Protein AF-C6RJ79-F1 (afdb_monomer_lite)

pLDDT: mean 91.31, std 10.39, range [55.28, 98.75]

Sequence (247 aa):
MNITQTQISALYVGLFGRSSEGAGSKAWLGAANTQNLSVSTIANTMLDTVAAKEFFGDSVNENANFVEHIYANVFGKGGANLDKEGKAGWTKKLNDGEDRGKVAADMLKAACDPVHSNAADEATKNAHNLLINKIIASNVVADLIKDVPNGGDIKEQLKAFIQINKTITPHSNASDIKNAVLAGAKSLNLTVDEAKLDAALDANSKVKIISGVTGKTEDEISKELAPKPAPTPDPKPDPTPDPKPQP

Structure (mmCIF, N/CA/C/O backbone):
data_AF-C6RJ79-F1
#
_entry.id   AF-C6RJ79-F1
#
loop_
_atom_site.group_PDB
_atom_site.id
_atom_site.type_symbol
_atom_site.label_atom_id
_atom_site.label_alt_id
_atom_site.label_comp_id
_atom_site.label_asym_id
_atom_site.label_entity_id
_atom_site.label_seq_id
_atom_site.pdbx_PDB_ins_code
_atom_site.Cartn_x
_atom_site.Cartn_y
_atom_site.Cartn_z
_atom_site.occupancy
_atom_site.B_iso_or_equiv
_atom_site.auth_seq_id
_atom_site.auth_comp_id
_atom_site.auth_asym_id
_atom_site.auth_atom_id
_atom_site.pdbx_PDB_model_num
ATOM 1 N N . MET A 1 1 ? 11.646 -11.079 11.719 1.00 62.53 1 MET A N 1
ATOM 2 C CA . MET A 1 1 ? 11.147 -9.710 11.972 1.00 62.53 1 MET A CA 1
ATOM 3 C C . MET A 1 1 ? 9.637 -9.790 11.948 1.00 62.53 1 MET A C 1
ATOM 5 O O . MET A 1 1 ? 9.121 -10.434 11.044 1.00 62.53 1 MET A O 1
ATOM 9 N N . ASN A 1 2 ? 8.964 -9.192 12.926 1.00 84.69 2 ASN A N 1
ATOM 10 C CA . ASN A 1 2 ? 7.503 -9.152 12.950 1.00 84.69 2 ASN A CA 1
ATOM 11 C C . ASN A 1 2 ? 6.996 -8.195 11.869 1.00 84.69 2 ASN A C 1
ATOM 13 O O . ASN A 1 2 ? 7.660 -7.199 11.568 1.00 84.69 2 ASN A O 1
ATOM 17 N N . ILE A 1 3 ? 5.831 -8.493 11.300 1.00 91.94 3 ILE A N 1
ATOM 18 C CA . ILE A 1 3 ? 5.171 -7.587 10.360 1.00 91.94 3 ILE A CA 1
ATOM 19 C C . ILE A 1 3 ? 4.720 -6.334 11.112 1.00 91.94 3 ILE A C 1
ATOM 21 O O . ILE A 1 3 ? 4.347 -6.398 12.287 1.00 91.94 3 ILE A O 1
ATOM 25 N N . THR A 1 4 ? 4.763 -5.190 10.433 1.00 95.56 4 THR A N 1
ATOM 26 C CA . THR A 1 4 ? 4.353 -3.885 10.972 1.00 95.56 4 THR A CA 1
ATOM 27 C C . THR A 1 4 ? 3.021 -3.416 10.386 1.00 95.56 4 THR A C 1
ATOM 29 O O . THR A 1 4 ? 2.634 -3.820 9.288 1.00 95.56 4 THR A O 1
ATOM 32 N N . GLN A 1 5 ? 2.338 -2.495 11.079 1.00 97.56 5 GLN A N 1
ATOM 33 C CA . GLN A 1 5 ? 1.156 -1.808 10.538 1.00 97.56 5 GLN A CA 1
ATOM 34 C C . GLN A 1 5 ? 1.453 -1.148 9.186 1.00 97.56 5 GLN A C 1
ATOM 36 O O . GLN A 1 5 ? 0.657 -1.268 8.263 1.00 97.56 5 GLN A O 1
ATOM 41 N N . THR A 1 6 ? 2.624 -0.522 9.036 1.00 98.19 6 THR A N 1
ATOM 42 C CA . THR A 1 6 ? 3.051 0.115 7.783 1.00 98.19 6 THR A CA 1
ATOM 43 C C . THR A 1 6 ? 3.079 -0.865 6.609 1.00 98.19 6 THR A C 1
ATOM 45 O O . THR A 1 6 ? 2.653 -0.514 5.511 1.00 98.19 6 THR A O 1
ATOM 48 N N . GLN A 1 7 ? 3.528 -2.105 6.822 1.00 98.12 7 GLN A N 1
ATOM 49 C CA . GLN A 1 7 ? 3.519 -3.132 5.774 1.00 98.12 7 GLN A CA 1
ATOM 50 C C . GLN A 1 7 ? 2.095 -3.564 5.414 1.00 98.12 7 GLN A C 1
ATOM 52 O O . GLN A 1 7 ? 1.790 -3.713 4.234 1.00 98.12 7 GLN A O 1
ATOM 57 N N . ILE A 1 8 ? 1.202 -3.699 6.400 1.00 98.50 8 ILE A N 1
ATOM 58 C CA . ILE A 1 8 ? -0.219 -3.978 6.143 1.00 98.50 8 ILE A CA 1
ATOM 59 C C . ILE A 1 8 ? -0.863 -2.826 5.363 1.00 98.50 8 ILE A C 1
ATOM 61 O O . ILE A 1 8 ? -1.496 -3.059 4.338 1.00 98.50 8 ILE A O 1
ATOM 65 N N . SER A 1 9 ? -0.648 -1.580 5.778 1.00 98.69 9 SER A N 1
ATOM 66 C CA . SER A 1 9 ? -1.125 -0.391 5.066 1.00 98.69 9 SER A CA 1
ATOM 67 C C . SER A 1 9 ? -0.611 -0.320 3.629 1.00 98.69 9 SER A C 1
ATOM 69 O O . SER A 1 9 ? -1.380 -0.014 2.720 1.00 98.69 9 SER A O 1
ATOM 71 N N . ALA A 1 10 ? 0.657 -0.666 3.388 1.00 98.62 10 ALA A N 1
ATOM 72 C CA . ALA A 1 10 ? 1.206 -0.748 2.036 1.00 98.62 10 ALA A CA 1
ATOM 73 C C . ALA A 1 10 ? 0.480 -1.797 1.177 1.00 98.62 10 ALA A C 1
ATOM 75 O O . ALA A 1 10 ? 0.169 -1.515 0.020 1.00 98.62 10 ALA A O 1
ATOM 76 N N . LEU A 1 11 ? 0.140 -2.964 1.739 1.00 98.56 11 LEU A N 1
ATOM 77 C CA . LEU A 1 11 ? -0.667 -3.973 1.044 1.00 98.56 11 LEU A CA 1
ATOM 78 C C . LEU A 1 11 ? -2.088 -3.474 0.753 1.00 98.56 11 LEU A C 1
ATOM 80 O O . LEU A 1 11 ? -2.572 -3.665 -0.359 1.00 98.56 11 LEU A O 1
ATOM 84 N N . TYR A 1 12 ? -2.743 -2.791 1.695 1.00 98.38 12 TYR A N 1
ATOM 85 C CA . TYR A 1 12 ? -4.064 -2.190 1.462 1.00 98.38 12 TYR A CA 1
ATOM 86 C C . TYR A 1 12 ? -4.040 -1.161 0.328 1.00 98.38 12 TYR A C 1
ATOM 88 O O . TYR A 1 12 ? -4.880 -1.210 -0.578 1.00 98.38 12 TYR A O 1
ATOM 96 N N . VAL A 1 13 ? -3.037 -0.282 0.333 1.00 98.38 13 VAL A N 1
ATOM 97 C CA . VAL A 1 13 ? -2.840 0.717 -0.720 1.00 98.38 13 VAL A CA 1
ATOM 98 C C . VAL A 1 13 ? -2.561 0.040 -2.059 1.00 98.38 13 VAL A C 1
ATOM 100 O O . VAL A 1 13 ? -3.243 0.352 -3.030 1.00 98.38 13 VAL A O 1
ATOM 103 N N . GLY A 1 14 ? -1.602 -0.887 -2.126 1.00 97.12 14 GLY A N 1
ATOM 104 C CA . GLY A 1 14 ? -1.165 -1.517 -3.375 1.00 97.12 14 GLY A CA 1
ATOM 105 C C . GLY A 1 14 ? -2.181 -2.485 -3.979 1.00 97.12 14 GLY A C 1
ATOM 106 O O . GLY A 1 14 ? -2.465 -2.411 -5.173 1.00 97.12 14 GLY A O 1
ATOM 107 N N . LEU A 1 15 ? -2.755 -3.375 -3.166 1.00 97.31 15 LEU A N 1
ATOM 108 C CA . LEU A 1 15 ? -3.684 -4.406 -3.634 1.00 97.31 15 LEU A CA 1
ATOM 109 C C . LEU A 1 15 ? -5.099 -3.859 -3.816 1.00 97.31 15 LEU A C 1
ATOM 111 O O . LEU A 1 15 ? -5.747 -4.159 -4.812 1.00 97.31 15 LEU A O 1
ATOM 115 N N . PHE A 1 16 ? -5.594 -3.052 -2.878 1.00 96.44 16 PHE A N 1
ATOM 116 C CA . PHE A 1 16 ? -7.012 -2.674 -2.834 1.00 96.44 16 PHE A CA 1
ATOM 117 C C . PHE A 1 16 ? -7.265 -1.201 -3.163 1.00 96.44 16 PHE A C 1
ATOM 119 O O . PHE A 1 16 ? -8.421 -0.783 -3.230 1.00 96.44 16 PHE A O 1
ATOM 126 N N . GLY A 1 17 ? -6.216 -0.399 -3.369 1.00 95.81 17 GLY A N 1
ATOM 127 C CA . GLY A 1 17 ? -6.361 1.007 -3.745 1.00 95.81 17 GLY A CA 1
ATOM 128 C C . GLY A 1 17 ? -7.067 1.848 -2.680 1.00 95.81 17 GLY A C 1
ATOM 129 O O . GLY A 1 17 ? -7.692 2.860 -3.016 1.00 95.81 17 GLY A O 1
ATOM 130 N N . ARG A 1 18 ? -6.985 1.451 -1.406 1.00 96.56 18 ARG A N 1
ATOM 131 C CA . ARG A 1 18 ? -7.684 2.096 -0.286 1.00 96.56 18 ARG A CA 1
ATOM 132 C C . ARG A 1 18 ? -6.833 2.122 0.975 1.00 96.56 18 ARG A C 1
ATOM 134 O O . ARG A 1 18 ? -5.937 1.302 1.136 1.00 96.56 18 ARG A O 1
ATOM 141 N N . SER A 1 19 ? -7.167 3.028 1.886 1.00 97.94 19 SER A N 1
ATOM 142 C CA . SER A 1 19 ? -6.626 3.008 3.246 1.00 97.94 19 SER A CA 1
ATOM 143 C C . SER A 1 19 ? -7.153 1.806 4.045 1.00 97.94 19 SER A C 1
ATOM 145 O O . SER A 1 19 ? -8.290 1.365 3.839 1.00 97.94 19 SER A O 1
ATOM 147 N N . SER A 1 20 ? -6.334 1.288 4.958 1.00 97.19 20 SER A N 1
ATOM 148 C CA . SER A 1 20 ? -6.712 0.272 5.942 1.00 97.19 20 SER A CA 1
ATOM 149 C C . SER A 1 20 ? -7.484 0.894 7.104 1.00 97.19 20 SER A C 1
ATOM 151 O O . SER A 1 20 ? -7.026 1.836 7.740 1.00 97.19 20 SER A O 1
ATOM 153 N N . GLU A 1 21 ? -8.658 0.353 7.405 1.00 96.38 21 GLU A N 1
ATOM 154 C CA . GLU A 1 21 ? -9.356 0.603 8.664 1.00 96.38 21 GLU A CA 1
ATOM 155 C C . GLU A 1 21 ? -8.655 -0.102 9.837 1.00 96.38 21 GLU A C 1
ATOM 157 O O . GLU A 1 21 ? -7.976 -1.121 9.666 1.00 96.38 21 GLU A O 1
ATOM 162 N N . GLY A 1 22 ? -8.842 0.415 11.050 1.00 97.62 22 GLY A N 1
ATOM 163 C CA . GLY A 1 22 ? -8.123 -0.042 12.237 1.00 97.62 22 GLY A CA 1
ATOM 164 C C . GLY A 1 22 ? -8.391 -1.497 12.618 1.00 97.62 22 GLY A C 1
ATOM 165 O O . GLY A 1 22 ? -7.464 -2.210 13.004 1.00 97.62 22 GLY A O 1
ATOM 166 N N . ALA A 1 23 ? -9.632 -1.969 12.499 1.00 96.62 23 ALA A N 1
ATOM 167 C CA . ALA A 1 23 ? -10.002 -3.347 12.809 1.00 96.62 23 ALA A CA 1
ATOM 168 C C . ALA A 1 23 ? -9.357 -4.338 11.832 1.00 96.62 23 ALA A C 1
ATOM 170 O O . ALA A 1 23 ? -8.728 -5.301 12.273 1.00 96.62 23 ALA A O 1
ATOM 171 N N . GLY A 1 24 ? -9.440 -4.068 10.526 1.00 96.44 24 GLY A N 1
ATOM 172 C CA . GLY A 1 24 ? -8.789 -4.881 9.500 1.00 96.44 24 GLY A CA 1
ATOM 173 C C . GLY A 1 24 ? -7.271 -4.883 9.652 1.00 96.44 24 GLY A C 1
ATOM 174 O O . GLY A 1 24 ? -6.662 -5.951 9.700 1.00 96.44 24 GLY A O 1
ATOM 175 N N . SER A 1 25 ? -6.661 -3.706 9.836 1.00 97.94 25 SER A N 1
ATOM 176 C CA . SER A 1 25 ? -5.220 -3.572 10.089 1.00 97.94 25 SER A CA 1
ATOM 177 C C . SER A 1 25 ? -4.761 -4.446 11.264 1.00 97.94 25 SER A C 1
ATOM 179 O O . SER A 1 25 ? -3.842 -5.258 11.125 1.00 97.94 25 SER A O 1
ATOM 181 N N . LYS A 1 26 ? -5.458 -4.363 12.407 1.00 98.00 26 LYS A N 1
ATOM 182 C CA . LYS A 1 26 ? -5.156 -5.164 13.605 1.00 98.00 26 LYS A CA 1
ATOM 183 C C . LYS A 1 26 ? -5.369 -6.658 13.390 1.00 98.00 26 LYS A C 1
ATOM 185 O O . LYS A 1 26 ? -4.569 -7.446 13.889 1.00 98.00 26 LYS A O 1
ATOM 190 N N . ALA A 1 27 ? -6.409 -7.055 12.659 1.00 97.38 27 ALA A N 1
ATOM 191 C CA . ALA A 1 27 ? -6.677 -8.459 12.363 1.00 97.38 27 ALA A CA 1
ATOM 192 C C . ALA A 1 27 ? -5.544 -9.081 11.534 1.00 97.38 27 ALA A C 1
ATOM 194 O O . ALA A 1 27 ? -5.010 -10.125 11.914 1.00 97.38 27 ALA A O 1
ATOM 195 N N . TRP A 1 28 ? -5.113 -8.414 10.460 1.00 97.69 28 TRP A N 1
ATOM 196 C CA . TRP A 1 28 ? -4.003 -8.889 9.628 1.00 97.69 28 TRP A CA 1
ATOM 197 C C . TRP A 1 28 ? -2.669 -8.878 10.369 1.00 97.69 28 TRP A C 1
ATOM 199 O O . TRP A 1 28 ? -1.909 -9.839 10.268 1.00 97.69 28 TRP A O 1
ATOM 209 N N . LEU A 1 29 ? -2.405 -7.835 11.160 1.00 96.75 29 LEU A N 1
ATOM 210 C CA . LEU A 1 29 ? -1.207 -7.748 11.994 1.00 96.75 29 LEU A CA 1
ATOM 211 C C . LEU A 1 29 ? -1.161 -8.864 13.049 1.00 96.75 29 LEU A C 1
ATOM 213 O O . LEU A 1 29 ? -0.111 -9.468 13.270 1.00 96.75 29 LEU A O 1
ATOM 217 N N . GLY A 1 30 ? -2.296 -9.159 13.687 1.00 96.38 30 GLY A N 1
ATOM 218 C CA . GLY A 1 30 ? -2.429 -10.256 14.642 1.00 96.38 30 GLY A CA 1
ATOM 219 C C . GLY A 1 30 ? -2.203 -11.612 13.978 1.00 96.38 30 GLY A C 1
ATOM 220 O O . GLY A 1 30 ? -1.355 -12.379 14.429 1.00 96.38 30 GLY A O 1
ATOM 221 N N . ALA A 1 31 ? -2.886 -11.874 12.859 1.00 94.94 31 ALA A N 1
ATOM 222 C CA . ALA A 1 31 ? -2.720 -13.107 12.093 1.00 94.94 31 ALA A CA 1
ATOM 223 C C . ALA A 1 31 ? -1.259 -13.323 11.669 1.00 94.94 31 ALA A C 1
ATOM 225 O O . ALA A 1 31 ? -0.721 -14.413 11.860 1.00 94.94 31 ALA A O 1
ATOM 226 N N . ALA A 1 32 ? -0.611 -12.270 11.166 1.00 95.12 32 ALA A N 1
ATOM 227 C CA . ALA A 1 32 ? 0.792 -12.275 10.784 1.00 95.12 32 ALA A CA 1
ATOM 228 C C . ALA A 1 32 ? 1.721 -12.641 11.937 1.00 95.12 32 ALA A C 1
ATOM 230 O O . ALA A 1 32 ? 2.524 -13.564 11.819 1.00 95.12 32 ALA A O 1
ATOM 231 N N . ASN A 1 33 ? 1.618 -11.917 13.050 1.00 94.19 33 ASN A N 1
ATOM 232 C CA . ASN A 1 33 ? 2.590 -12.015 14.132 1.00 94.19 33 ASN A CA 1
ATOM 233 C C . ASN A 1 33 ? 2.388 -13.270 14.985 1.00 94.19 33 ASN A C 1
ATOM 235 O O . ASN A 1 33 ? 3.369 -13.846 15.447 1.00 94.19 33 ASN A O 1
ATOM 239 N N . THR A 1 34 ? 1.152 -13.750 15.143 1.00 94.00 34 THR A N 1
ATOM 240 C CA . THR A 1 34 ? 0.882 -15.021 15.834 1.00 94.00 34 THR A CA 1
ATOM 241 C C . THR A 1 34 ? 1.418 -16.221 15.055 1.00 94.00 34 THR A C 1
ATOM 243 O O . THR A 1 34 ? 1.897 -17.175 15.661 1.00 94.00 34 THR A O 1
ATOM 246 N N . GLN A 1 35 ? 1.363 -16.178 13.723 1.00 92.00 35 GLN A N 1
ATOM 247 C CA . GLN A 1 35 ? 1.803 -17.277 12.857 1.00 92.00 35 GLN A CA 1
ATOM 248 C C . GLN A 1 35 ? 3.207 -17.058 12.264 1.00 92.00 35 GLN A C 1
ATOM 250 O O . GLN A 1 35 ? 3.665 -17.872 11.466 1.00 92.00 35 GLN A O 1
ATOM 255 N N . ASN A 1 36 ? 3.892 -15.972 12.646 1.00 93.31 36 ASN A N 1
ATOM 256 C CA . ASN A 1 36 ? 5.196 -15.562 12.112 1.00 93.31 36 ASN A CA 1
ATOM 257 C C . ASN A 1 36 ? 5.237 -15.550 10.566 1.00 93.31 36 ASN A C 1
ATOM 259 O O . ASN A 1 36 ? 6.184 -16.035 9.942 1.00 93.31 36 ASN A O 1
ATOM 263 N N . LEU A 1 37 ? 4.172 -15.034 9.946 1.00 94.56 37 LEU A N 1
ATOM 264 C CA . LEU A 1 37 ? 4.023 -14.990 8.492 1.00 94.56 37 LEU A CA 1
ATOM 265 C C . LEU A 1 37 ? 4.874 -13.878 7.880 1.00 94.56 37 LEU A C 1
ATOM 267 O O . LEU A 1 37 ? 5.155 -12.856 8.503 1.00 94.56 37 LEU A O 1
ATOM 271 N N . SER A 1 38 ? 5.245 -14.073 6.616 1.00 95.69 38 SER A N 1
ATOM 272 C CA . SER A 1 38 ? 5.906 -13.049 5.808 1.00 95.69 38 SER A CA 1
ATOM 273 C C . SER A 1 38 ? 4.892 -12.098 5.159 1.00 95.69 38 SER A C 1
ATOM 275 O O . SER A 1 38 ? 3.706 -12.420 5.040 1.00 95.69 38 SER A O 1
ATOM 277 N N . VAL A 1 39 ? 5.351 -10.922 4.712 1.00 96.62 39 VAL A N 1
ATOM 278 C CA . VAL A 1 39 ? 4.491 -9.937 4.026 1.00 96.62 39 VAL A CA 1
ATOM 279 C C . VAL A 1 39 ? 3.882 -10.534 2.755 1.00 96.62 39 VAL A C 1
ATOM 281 O O . VAL A 1 39 ? 2.704 -10.314 2.489 1.00 96.62 39 VAL A O 1
ATOM 284 N N . SER A 1 40 ? 4.642 -11.341 2.006 1.00 97.25 40 SER A N 1
ATOM 285 C CA . SER A 1 40 ? 4.138 -12.015 0.804 1.00 97.25 40 SER A CA 1
ATOM 286 C C . SER A 1 40 ? 3.075 -13.062 1.132 1.00 97.25 40 SER A C 1
ATOM 288 O O . SER A 1 40 ? 2.070 -13.150 0.430 1.00 97.25 40 SER A O 1
ATOM 290 N N . THR A 1 41 ? 3.252 -13.814 2.224 1.00 97.44 41 THR A N 1
ATOM 291 C CA . THR A 1 41 ? 2.247 -14.777 2.689 1.00 97.44 41 THR A CA 1
ATOM 292 C C . THR A 1 41 ? 0.957 -14.069 3.086 1.00 97.44 41 THR A C 1
ATOM 294 O O . THR A 1 41 ? -0.110 -14.489 2.655 1.00 97.44 41 THR A O 1
ATOM 297 N N . ILE A 1 42 ? 1.035 -12.965 3.834 1.00 97.69 42 ILE A N 1
ATOM 298 C CA . ILE A 1 42 ? -0.153 -12.169 4.173 1.00 97.69 42 ILE A CA 1
ATOM 299 C C . ILE A 1 42 ? -0.818 -11.603 2.923 1.00 97.69 42 ILE A C 1
ATOM 301 O O . ILE A 1 42 ? -2.035 -11.682 2.812 1.00 97.69 42 ILE A O 1
ATOM 305 N N . ALA A 1 43 ? -0.046 -11.087 1.967 1.00 98.19 43 ALA A N 1
ATOM 306 C CA . ALA A 1 43 ? -0.589 -10.588 0.711 1.00 98.19 43 ALA A CA 1
ATOM 307 C C . ALA A 1 43 ? -1.372 -11.675 -0.048 1.00 98.19 43 ALA A C 1
ATOM 309 O O . ALA A 1 43 ? -2.490 -11.413 -0.487 1.00 98.19 43 ALA A O 1
ATOM 310 N N . ASN A 1 44 ? -0.842 -12.902 -0.136 1.00 98.06 44 ASN A N 1
ATOM 311 C CA . ASN A 1 44 ? -1.573 -14.043 -0.698 1.00 98.06 44 ASN A CA 1
ATOM 312 C C . ASN A 1 44 ? -2.856 -14.336 0.095 1.00 98.06 44 ASN A C 1
ATOM 314 O O . ASN A 1 44 ? -3.931 -14.403 -0.493 1.00 98.06 44 ASN A O 1
ATOM 318 N N . THR A 1 45 ? -2.778 -14.408 1.427 1.00 97.38 45 THR A N 1
ATOM 319 C CA . THR A 1 45 ? -3.956 -14.654 2.273 1.00 97.38 45 THR A CA 1
ATOM 320 C C . THR A 1 45 ? -5.034 -13.583 2.093 1.00 97.38 45 THR A C 1
ATOM 322 O O . THR A 1 45 ? -6.218 -13.909 2.049 1.00 97.38 45 THR A O 1
ATOM 325 N N . MET A 1 46 ? -4.654 -12.308 1.959 1.00 97.44 46 MET A N 1
ATOM 326 C CA . MET A 1 46 ? -5.591 -11.214 1.689 1.00 97.44 46 MET A CA 1
ATOM 327 C C . MET A 1 46 ? -6.288 -11.397 0.336 1.00 97.44 46 MET A C 1
ATOM 329 O O . MET A 1 46 ? -7.511 -11.260 0.266 1.00 97.44 46 MET A O 1
ATOM 333 N N . LEU A 1 47 ? -5.530 -11.732 -0.714 1.00 96.81 47 LEU A N 1
ATOM 334 C CA . LEU A 1 47 ? -6.048 -11.989 -2.065 1.00 96.81 47 LEU A CA 1
ATOM 335 C C . LEU A 1 47 ? -6.981 -13.208 -2.117 1.00 96.81 47 LEU A C 1
ATOM 337 O O . LEU A 1 47 ? -7.924 -13.223 -2.906 1.00 96.81 47 LEU A O 1
ATOM 341 N N . ASP A 1 48 ? -6.754 -14.200 -1.258 1.00 96.19 48 ASP A N 1
ATOM 342 C CA . ASP A 1 48 ? -7.548 -15.427 -1.213 1.00 96.19 48 ASP A CA 1
ATOM 343 C C . ASP A 1 48 ? -8.882 -15.304 -0.474 1.00 96.19 48 ASP A C 1
ATOM 345 O O . ASP A 1 48 ? -9.728 -16.203 -0.590 1.00 96.19 48 ASP A O 1
ATOM 349 N N . THR A 1 49 ? -9.108 -14.202 0.246 1.00 95.06 49 THR A N 1
ATOM 350 C CA . THR A 1 49 ? -10.382 -13.965 0.932 1.00 95.06 49 THR A CA 1
ATOM 351 C C . THR A 1 49 ? -11.552 -13.890 -0.050 1.00 95.06 49 THR A C 1
ATOM 353 O O . THR A 1 49 ? -11.421 -13.414 -1.179 1.00 95.06 49 THR A O 1
ATOM 356 N N . VAL A 1 50 ? -12.735 -14.318 0.403 1.00 92.19 50 VAL A N 1
ATOM 357 C CA . VAL A 1 50 ? -13.980 -14.188 -0.376 1.00 92.19 50 VAL A CA 1
ATOM 358 C C . VAL A 1 50 ? -14.223 -12.725 -0.754 1.00 92.19 50 VAL A C 1
ATOM 360 O O . VAL A 1 50 ? -14.460 -12.426 -1.919 1.00 92.19 50 VAL A O 1
ATOM 363 N N . ALA A 1 51 ? -14.042 -11.807 0.199 1.00 88.75 51 ALA A N 1
ATOM 364 C CA . ALA A 1 51 ? -14.204 -10.375 -0.033 1.00 88.75 51 ALA A CA 1
ATOM 365 C C . ALA A 1 51 ? -13.240 -9.825 -1.099 1.00 88.75 51 ALA A C 1
ATOM 367 O O . ALA A 1 51 ? -13.638 -8.986 -1.902 1.00 88.75 51 ALA A O 1
ATOM 368 N N . ALA A 1 52 ? -11.984 -10.289 -1.145 1.00 92.31 52 ALA A N 1
ATOM 369 C CA . ALA A 1 52 ? -11.050 -9.890 -2.196 1.00 92.31 52 ALA A CA 1
ATOM 370 C C . ALA A 1 52 ? -11.485 -10.420 -3.567 1.00 92.31 52 ALA A C 1
ATOM 372 O O . ALA A 1 52 ? -11.513 -9.659 -4.532 1.00 92.31 52 ALA A O 1
ATOM 373 N N . LYS A 1 53 ? -11.887 -11.690 -3.649 1.00 91.62 53 LYS A N 1
ATOM 374 C CA . LYS A 1 53 ? -12.399 -12.297 -4.888 1.00 91.62 53 LYS A CA 1
ATOM 375 C C . LYS A 1 53 ? -13.635 -11.560 -5.414 1.00 91.62 53 LYS A C 1
ATOM 377 O O . LYS A 1 53 ? -13.714 -11.288 -6.606 1.00 91.62 53 LYS A O 1
ATOM 382 N N . GLU A 1 54 ? -14.549 -11.149 -4.538 1.00 89.25 54 GLU A N 1
ATOM 383 C CA . GLU A 1 54 ? -15.706 -10.312 -4.894 1.00 89.25 54 GLU A CA 1
ATOM 384 C C . GLU A 1 54 ? -15.313 -8.882 -5.293 1.00 89.25 54 GLU A C 1
ATOM 386 O O . GLU A 1 54 ? -15.896 -8.306 -6.215 1.00 89.25 54 GLU A O 1
ATOM 391 N N . PHE A 1 55 ? -14.325 -8.298 -4.609 1.00 87.38 55 PHE A N 1
ATOM 392 C CA . PHE A 1 55 ? -13.827 -6.954 -4.896 1.00 87.38 55 PHE A CA 1
ATOM 393 C C . PHE A 1 55 ? -13.190 -6.872 -6.285 1.00 87.38 55 PHE A C 1
ATOM 395 O O . PHE A 1 55 ? -13.476 -5.935 -7.033 1.00 87.38 55 PHE A O 1
ATOM 402 N N . PHE A 1 56 ? -12.347 -7.845 -6.636 1.00 90.19 56 PHE A N 1
ATOM 403 C CA . PHE A 1 56 ? -11.680 -7.875 -7.933 1.00 90.19 56 PHE A CA 1
ATOM 404 C C . PHE A 1 56 ? -12.564 -8.443 -9.046 1.00 90.19 56 PHE A C 1
ATOM 406 O O . PHE A 1 56 ? -12.445 -8.001 -10.193 1.00 90.19 56 PHE A O 1
ATOM 413 N N . GLY A 1 57 ? -13.433 -9.412 -8.748 1.00 88.88 57 GLY A N 1
ATOM 414 C CA . GLY A 1 57 ? -14.068 -10.233 -9.779 1.00 88.88 57 GLY A CA 1
ATOM 415 C C . GLY A 1 57 ? -13.018 -10.771 -10.756 1.00 88.88 57 GLY A C 1
ATOM 416 O O . GLY A 1 57 ? -11.904 -11.107 -10.358 1.00 88.88 57 GLY A O 1
ATOM 417 N N . ASP A 1 58 ? -13.326 -10.736 -12.052 1.00 91.88 58 ASP A N 1
ATOM 418 C CA . ASP A 1 58 ? -12.395 -11.200 -13.088 1.00 91.88 58 ASP A CA 1
ATOM 419 C C . ASP A 1 58 ? -11.338 -10.161 -13.503 1.00 91.88 58 ASP A C 1
ATOM 421 O O . ASP A 1 58 ? -10.465 -10.451 -14.326 1.00 91.88 58 ASP A O 1
ATOM 425 N N . SER A 1 59 ? -11.384 -8.941 -12.946 1.00 91.75 59 SER A N 1
ATOM 426 C CA . SER A 1 59 ? -10.572 -7.809 -13.427 1.00 91.75 59 SER A CA 1
ATOM 427 C C . SER A 1 59 ? -9.064 -8.026 -13.296 1.00 91.75 59 SER A C 1
ATOM 429 O O . SER A 1 59 ? -8.303 -7.439 -14.060 1.00 91.75 59 SER A O 1
ATOM 431 N N . VAL A 1 60 ? -8.631 -8.895 -12.380 1.00 92.88 60 VAL A N 1
ATOM 432 C CA . VAL A 1 60 ? -7.216 -9.205 -12.129 1.00 92.88 60 VAL A CA 1
ATOM 433 C C . VAL A 1 60 ? -6.878 -10.676 -12.382 1.00 92.88 60 VAL A C 1
ATOM 435 O O . VAL A 1 60 ? -5.835 -11.141 -11.928 1.00 92.88 60 VAL A O 1
ATOM 438 N N . ASN A 1 61 ? -7.730 -11.442 -13.074 1.00 93.44 61 ASN A N 1
ATOM 439 C CA . ASN A 1 61 ? -7.470 -12.869 -13.320 1.00 93.44 61 ASN A CA 1
ATOM 440 C C . ASN A 1 61 ? -6.195 -13.086 -14.142 1.00 93.44 61 ASN A C 1
ATOM 442 O O . ASN A 1 61 ? -5.410 -13.972 -13.822 1.00 93.44 61 ASN A O 1
ATOM 446 N N . GLU A 1 62 ? -5.923 -12.215 -15.110 1.00 96.69 62 GLU A N 1
ATOM 447 C CA . GLU A 1 62 ? -4.685 -12.248 -15.888 1.00 96.69 62 GLU A CA 1
ATOM 448 C C . GLU A 1 62 ? -3.519 -11.599 -15.136 1.00 96.69 62 GLU A C 1
ATOM 450 O O . GLU A 1 62 ? -3.665 -10.536 -14.529 1.00 96.69 62 GLU A O 1
ATOM 455 N N . ASN A 1 63 ? -2.325 -12.191 -15.235 1.00 97.56 63 ASN A N 1
ATOM 456 C CA . ASN A 1 63 ? -1.121 -11.678 -14.570 1.00 97.56 63 ASN A CA 1
ATOM 457 C C . ASN A 1 63 ? -0.786 -10.237 -14.978 1.00 97.56 63 ASN A C 1
ATOM 459 O O . ASN A 1 63 ? -0.446 -9.420 -14.125 1.00 97.56 63 ASN A O 1
ATOM 463 N N . ALA A 1 64 ? -0.941 -9.905 -16.263 1.00 95.00 64 ALA A N 1
ATOM 464 C CA . ALA A 1 64 ? -0.737 -8.544 -16.754 1.00 95.00 64 ALA A CA 1
ATOM 465 C C . ALA A 1 64 ? -1.738 -7.555 -16.131 1.00 95.00 64 ALA A C 1
ATOM 467 O O . ALA A 1 64 ? -1.351 -6.461 -15.728 1.00 95.00 64 ALA A O 1
ATOM 468 N N . ASN A 1 65 ? -3.005 -7.958 -15.982 1.00 95.38 65 ASN A N 1
ATOM 469 C CA . ASN A 1 65 ? -4.034 -7.116 -15.371 1.00 95.38 65 ASN A CA 1
ATOM 470 C C . ASN A 1 65 ? -3.797 -6.932 -13.868 1.00 95.38 65 ASN A C 1
ATOM 472 O O . ASN A 1 65 ? -4.000 -5.841 -13.343 1.00 95.38 65 ASN A O 1
ATOM 476 N N . PHE A 1 66 ? -3.326 -7.971 -13.172 1.00 96.75 66 PHE A N 1
ATOM 477 C CA . PHE A 1 66 ? -2.935 -7.862 -11.767 1.00 96.75 66 PHE A CA 1
ATOM 478 C C . PHE A 1 66 ? -1.781 -6.865 -11.570 1.00 96.75 66 PHE A C 1
ATOM 480 O O . PHE A 1 66 ? -1.850 -6.008 -10.688 1.00 96.75 66 PHE A O 1
ATOM 487 N N . VAL A 1 67 ? -0.750 -6.917 -12.422 1.00 95.56 67 VAL A N 1
ATOM 488 C CA . VAL A 1 67 ? 0.357 -5.945 -12.393 1.00 95.56 67 VAL A CA 1
ATOM 489 C C . VAL A 1 67 ? -0.142 -4.536 -12.716 1.00 95.56 67 VAL A C 1
ATOM 491 O O . VAL A 1 67 ? 0.188 -3.601 -11.987 1.00 95.56 67 VAL A O 1
ATOM 494 N N . GLU A 1 68 ? -0.971 -4.376 -13.752 1.00 93.25 68 GLU A N 1
ATOM 495 C CA . GLU A 1 68 ? -1.587 -3.089 -14.112 1.00 93.25 68 GLU A CA 1
ATOM 496 C C . GLU A 1 68 ? -2.352 -2.482 -12.935 1.00 93.25 68 GLU A C 1
ATOM 498 O O . GLU A 1 68 ? -2.214 -1.295 -12.635 1.00 93.25 68 GLU A O 1
ATOM 503 N N . HIS A 1 69 ? -3.127 -3.310 -12.236 1.00 94.12 69 HIS A N 1
ATOM 504 C CA . HIS A 1 69 ? -3.919 -2.900 -11.086 1.00 94.12 69 HIS A CA 1
ATOM 505 C C . HIS A 1 69 ? -3.043 -2.364 -9.947 1.00 94.12 69 HIS A C 1
ATOM 507 O O . HIS A 1 69 ? -3.323 -1.292 -9.403 1.00 94.12 69 HIS A O 1
ATOM 513 N N . ILE A 1 70 ? -1.940 -3.048 -9.624 1.00 94.69 70 ILE A N 1
ATOM 514 C CA . ILE A 1 70 ? -0.990 -2.555 -8.615 1.00 94.69 70 ILE A CA 1
ATOM 515 C C . ILE A 1 70 ? -0.340 -1.249 -9.089 1.00 94.69 70 ILE A C 1
ATOM 517 O O . ILE A 1 70 ? -0.285 -0.294 -8.317 1.00 94.69 70 ILE A O 1
ATOM 521 N N . TYR A 1 71 ? 0.089 -1.148 -10.352 1.00 93.06 71 TYR A N 1
ATOM 522 C CA . TYR A 1 71 ? 0.651 0.096 -10.904 1.00 93.06 71 TYR A CA 1
ATOM 523 C C . TYR A 1 71 ? -0.331 1.269 -10.781 1.00 93.06 71 TYR A C 1
ATOM 525 O O . TYR A 1 71 ? 0.056 2.357 -10.348 1.00 93.06 71 TYR A O 1
ATOM 533 N N . ALA A 1 72 ? -1.607 1.057 -11.106 1.00 91.25 72 ALA A N 1
ATOM 534 C CA . ALA A 1 72 ? -2.639 2.082 -10.988 1.00 91.25 72 ALA A CA 1
ATOM 535 C C . ALA A 1 72 ? -2.825 2.544 -9.533 1.00 91.25 72 ALA A C 1
ATOM 537 O O . ALA A 1 72 ? -2.951 3.744 -9.262 1.00 91.25 72 ALA A O 1
ATOM 538 N N . ASN A 1 73 ? -2.789 1.613 -8.581 1.00 92.31 73 ASN A N 1
ATOM 539 C CA . ASN A 1 73 ? -2.941 1.924 -7.164 1.00 92.31 73 ASN A CA 1
ATOM 540 C C . ASN A 1 73 ? -1.720 2.630 -6.575 1.00 92.31 73 ASN A C 1
ATOM 542 O O . ASN A 1 73 ? -1.874 3.605 -5.833 1.00 92.31 73 ASN A O 1
ATOM 546 N N . VAL A 1 74 ? -0.521 2.167 -6.918 1.00 88.88 74 VAL A N 1
ATOM 547 C CA . VAL A 1 74 ? 0.742 2.681 -6.389 1.00 88.88 74 VAL A CA 1
ATOM 548 C C . VAL A 1 74 ? 1.079 4.038 -7.018 1.00 88.88 74 VAL A C 1
ATOM 550 O O . VAL A 1 74 ? 1.371 4.992 -6.298 1.00 88.88 74 VAL A O 1
ATOM 553 N N . PHE A 1 75 ? 0.943 4.172 -8.340 1.00 82.94 75 PHE A N 1
ATOM 554 C CA . PHE A 1 75 ? 1.439 5.329 -9.101 1.00 82.94 75 PHE A CA 1
ATOM 555 C C . PHE A 1 75 ? 0.343 6.265 -9.640 1.00 82.94 75 PHE A C 1
ATOM 557 O O . PHE A 1 75 ? 0.642 7.343 -10.155 1.00 82.94 75 PHE A O 1
ATOM 564 N N . GLY A 1 76 ? -0.939 5.912 -9.498 1.00 76.06 76 GLY A N 1
ATOM 565 C CA . GLY A 1 76 ? -2.059 6.733 -9.973 1.00 76.06 76 GLY A CA 1
ATOM 566 C C . GLY A 1 76 ? -2.204 6.745 -11.502 1.00 76.06 76 GLY A C 1
ATOM 567 O O . GLY A 1 76 ? -1.661 5.893 -12.200 1.00 76.06 76 GLY A O 1
ATOM 568 N N . LYS A 1 77 ? -2.940 7.728 -12.051 1.00 58.91 77 LYS A N 1
ATOM 569 C CA . LYS A 1 77 ? -3.265 7.809 -13.496 1.00 58.91 77 LYS A CA 1
ATOM 570 C C . LYS A 1 77 ? -2.038 7.873 -14.425 1.00 58.91 77 LYS A C 1
ATOM 572 O O . LYS A 1 77 ? -2.161 7.519 -15.592 1.00 58.91 77 LYS A O 1
ATOM 577 N N . GLY A 1 78 ? -0.872 8.292 -13.926 1.00 57.03 78 GLY A N 1
ATOM 578 C CA . GLY A 1 78 ? 0.388 8.250 -14.680 1.00 57.03 78 GLY A CA 1
ATOM 579 C C . GLY A 1 78 ? 0.943 6.832 -14.883 1.00 57.03 78 GLY A C 1
ATOM 580 O O . GLY A 1 78 ? 1.656 6.598 -15.854 1.00 57.03 78 GLY A O 1
ATOM 581 N N . GLY A 1 79 ? 0.567 5.870 -14.029 1.00 58.88 79 GLY A N 1
ATOM 582 C CA . GLY A 1 79 ? 1.096 4.499 -14.006 1.00 58.88 79 GLY A CA 1
ATOM 583 C C . GLY A 1 79 ? 0.769 3.638 -15.231 1.00 58.88 79 GLY A C 1
ATOM 584 O O . GLY A 1 79 ? 1.493 2.690 -15.517 1.00 58.88 79 GLY A O 1
ATOM 585 N N . ALA A 1 80 ? -0.269 3.980 -16.003 1.00 57.00 80 ALA A N 1
ATOM 586 C CA . ALA A 1 80 ? -0.605 3.241 -17.225 1.00 57.00 80 ALA A CA 1
ATOM 587 C C . ALA A 1 80 ? 0.500 3.357 -18.295 1.00 57.00 80 ALA A C 1
ATOM 589 O O . ALA A 1 80 ? 0.783 2.391 -19.006 1.00 57.00 80 ALA A O 1
ATOM 590 N N . ASN A 1 81 ? 1.159 4.522 -18.358 1.00 64.19 81 ASN A N 1
ATOM 591 C CA . ASN A 1 81 ? 2.207 4.836 -19.334 1.00 64.19 81 ASN A CA 1
ATOM 592 C C . ASN A 1 81 ? 3.617 4.902 -18.726 1.00 64.19 81 ASN A C 1
ATOM 594 O O . ASN A 1 81 ? 4.591 4.981 -19.475 1.00 64.19 81 ASN A O 1
ATOM 598 N N . LEU A 1 82 ? 3.723 4.885 -17.395 1.00 65.94 82 LEU A N 1
ATOM 599 C CA . LEU A 1 82 ? 4.989 4.848 -16.670 1.00 65.94 82 LEU A CA 1
ATOM 600 C C . LEU A 1 82 ? 5.609 3.445 -16.769 1.00 65.94 82 LEU A C 1
ATOM 602 O O . LEU A 1 82 ? 4.898 2.454 -16.624 1.00 65.94 82 LEU A O 1
ATOM 606 N N . ASP A 1 83 ? 6.927 3.376 -16.975 1.00 82.81 83 ASP A N 1
ATOM 607 C CA . ASP A 1 83 ? 7.732 2.168 -16.733 1.00 82.81 83 ASP A CA 1
ATOM 608 C C . ASP A 1 83 ? 7.210 0.883 -17.424 1.00 82.81 83 ASP A C 1
ATOM 610 O O . ASP A 1 83 ? 6.872 -0.130 -16.806 1.00 82.81 83 ASP A O 1
ATOM 614 N N . LYS A 1 84 ? 7.136 0.922 -18.762 1.00 87.62 84 LYS A N 1
ATOM 615 C CA . LYS A 1 84 ? 6.707 -0.231 -19.579 1.00 87.62 84 LYS A CA 1
ATOM 616 C C . LYS A 1 84 ? 7.576 -1.470 -19.348 1.00 87.62 84 LYS A C 1
ATOM 618 O O . LYS A 1 84 ? 7.059 -2.585 -19.332 1.00 87.62 84 LYS A O 1
ATOM 623 N N . GLU A 1 85 ? 8.882 -1.271 -19.186 1.00 90.31 85 GLU A N 1
ATOM 624 C CA . GLU A 1 85 ? 9.843 -2.354 -18.971 1.00 90.31 85 GLU A CA 1
ATOM 625 C C . GLU A 1 85 ? 9.656 -3.003 -17.599 1.00 90.31 85 GLU A C 1
ATOM 627 O O . GLU A 1 85 ? 9.592 -4.232 -17.520 1.00 90.31 85 GLU A O 1
ATOM 632 N N . GLY A 1 86 ? 9.465 -2.217 -16.535 1.00 91.06 86 GLY A N 1
ATOM 633 C CA . GLY A 1 86 ? 9.150 -2.750 -15.214 1.00 91.06 86 GLY A CA 1
ATOM 634 C C . GLY A 1 86 ? 7.843 -3.534 -15.212 1.00 91.06 86 GLY A C 1
ATOM 635 O O . GLY A 1 86 ? 7.827 -4.672 -14.742 1.00 91.06 86 GLY A O 1
ATOM 636 N N . LYS A 1 87 ? 6.771 -3.020 -15.835 1.00 92.06 87 LYS A N 1
ATOM 637 C CA . LYS A 1 87 ? 5.494 -3.756 -15.980 1.00 92.06 87 LYS A CA 1
ATOM 638 C C . LYS A 1 87 ? 5.685 -5.108 -16.665 1.00 92.06 87 LYS A C 1
ATOM 640 O O . LYS A 1 87 ? 5.162 -6.120 -16.187 1.00 92.06 87 LYS A O 1
ATOM 645 N N . ALA A 1 88 ? 6.456 -5.145 -17.751 1.00 94.31 88 ALA A N 1
ATOM 646 C CA . ALA A 1 88 ? 6.789 -6.388 -18.441 1.00 94.31 88 ALA A CA 1
ATOM 647 C C . ALA A 1 88 ? 7.605 -7.336 -17.545 1.00 94.31 88 ALA A C 1
ATOM 649 O O . ALA A 1 88 ? 7.309 -8.529 -17.493 1.00 94.31 88 ALA A O 1
ATOM 650 N N . GLY A 1 89 ? 8.574 -6.815 -16.789 1.00 97.50 89 GLY A N 1
ATOM 651 C CA . GLY A 1 89 ? 9.385 -7.584 -15.843 1.00 97.50 89 GLY A CA 1
ATOM 652 C C . GLY A 1 89 ? 8.569 -8.210 -14.707 1.00 97.50 89 GLY A C 1
ATOM 653 O O . GLY A 1 89 ? 8.697 -9.407 -14.447 1.00 97.50 89 GLY A O 1
ATOM 654 N N . TRP A 1 90 ? 7.686 -7.442 -14.063 1.00 97.44 90 TRP A N 1
ATOM 655 C CA . TRP A 1 90 ? 6.794 -7.953 -13.013 1.00 97.44 90 TRP A CA 1
ATOM 656 C C . TRP A 1 90 ? 5.796 -8.976 -13.553 1.00 97.44 90 TRP A C 1
ATOM 658 O O . TRP A 1 90 ? 5.567 -10.009 -12.927 1.00 97.44 90 TRP A O 1
ATOM 668 N N . THR A 1 91 ? 5.254 -8.737 -14.749 1.00 97.75 91 THR A N 1
ATOM 669 C CA . THR A 1 91 ? 4.359 -9.698 -15.413 1.00 97.75 91 THR A CA 1
ATOM 670 C C . THR A 1 91 ? 5.097 -10.993 -15.739 1.00 97.75 91 THR A C 1
ATOM 672 O O . THR A 1 91 ? 4.563 -12.079 -15.521 1.00 97.75 91 THR A O 1
ATOM 675 N N . LYS A 1 92 ? 6.349 -10.899 -16.207 1.00 98.38 92 LYS A N 1
ATOM 676 C CA . LYS A 1 92 ? 7.184 -12.069 -16.482 1.00 98.38 92 LYS A CA 1
ATOM 677 C C . LYS A 1 92 ? 7.399 -12.910 -15.225 1.00 98.38 92 LYS A C 1
ATOM 679 O O . LYS A 1 92 ? 7.238 -14.119 -15.303 1.00 98.38 92 LYS A O 1
ATOM 684 N N . LYS A 1 93 ? 7.685 -12.292 -14.075 1.00 98.50 93 LYS A N 1
ATOM 685 C CA . LYS A 1 93 ? 7.836 -13.009 -12.796 1.00 98.50 93 LYS A CA 1
ATOM 686 C C . LYS A 1 93 ? 6.618 -13.871 -12.460 1.00 98.50 93 LYS A C 1
ATOM 688 O O . LYS A 1 93 ? 6.769 -15.044 -12.138 1.00 98.50 93 LYS A O 1
ATOM 693 N N . LEU A 1 94 ? 5.413 -13.318 -12.608 1.00 98.56 94 LEU A N 1
ATOM 694 C CA . LEU A 1 94 ? 4.175 -14.076 -12.402 1.00 98.56 94 LEU A CA 1
ATOM 695 C C . LEU A 1 94 ? 4.015 -15.211 -13.423 1.00 98.56 94 LEU A C 1
ATOM 697 O O . LEU A 1 94 ? 3.611 -16.313 -13.067 1.00 98.56 94 LEU A O 1
ATOM 701 N N . ASN A 1 95 ? 4.348 -14.961 -14.692 1.00 98.44 95 ASN A N 1
ATOM 702 C CA . ASN A 1 95 ? 4.282 -15.978 -15.747 1.00 98.44 95 ASN A CA 1
ATOM 703 C C . ASN A 1 95 ? 5.306 -17.106 -15.553 1.00 98.44 95 ASN A C 1
ATOM 705 O O . ASN A 1 95 ? 5.043 -18.237 -15.950 1.00 98.44 95 ASN A O 1
ATOM 709 N N . ASP A 1 96 ? 6.442 -16.811 -14.921 1.00 98.31 96 ASP A N 1
ATOM 710 C CA . ASP A 1 96 ? 7.460 -17.792 -14.540 1.00 98.31 96 ASP A CA 1
ATOM 711 C C . ASP A 1 96 ? 7.072 -18.581 -13.265 1.00 98.31 96 ASP A C 1
ATOM 713 O O . ASP A 1 96 ? 7.812 -19.473 -12.848 1.00 98.31 96 ASP A O 1
ATOM 717 N N . GLY A 1 97 ? 5.919 -18.283 -12.650 1.00 97.94 97 GLY A N 1
ATOM 718 C CA . GLY A 1 97 ? 5.362 -19.019 -11.509 1.00 97.94 97 GLY A CA 1
ATOM 719 C C . GLY A 1 97 ? 5.577 -18.371 -10.140 1.00 97.94 97 GLY A C 1
ATOM 720 O O . GLY A 1 97 ? 5.348 -19.023 -9.123 1.00 97.94 97 GLY A O 1
ATOM 721 N N . GLU A 1 98 ? 6.021 -17.114 -10.077 1.00 98.44 98 GLU A N 1
ATOM 722 C CA . GLU A 1 98 ? 6.151 -16.396 -8.808 1.00 98.44 98 GLU A CA 1
ATOM 723 C C . GLU A 1 98 ? 4.777 -16.018 -8.223 1.00 98.44 98 GLU A C 1
ATOM 725 O O . GLU A 1 98 ? 3.877 -15.581 -8.941 1.00 98.44 98 GLU A O 1
ATOM 730 N N . ASP A 1 99 ? 4.618 -16.150 -6.903 1.00 97.88 99 ASP A N 1
ATOM 731 C CA . ASP A 1 99 ? 3.359 -15.846 -6.219 1.00 97.88 99 ASP A CA 1
ATOM 732 C C . ASP A 1 99 ? 2.956 -14.370 -6.334 1.00 97.88 99 ASP A C 1
ATOM 734 O O . ASP A 1 99 ? 3.766 -13.457 -6.132 1.00 97.88 99 ASP A O 1
ATOM 738 N N . ARG A 1 100 ? 1.655 -14.119 -6.516 1.00 98.06 100 ARG A N 1
ATOM 739 C CA . ARG A 1 100 ? 1.085 -12.763 -6.595 1.00 98.06 100 ARG A CA 1
ATOM 740 C C . ARG A 1 100 ? 1.388 -11.909 -5.376 1.00 98.06 100 ARG A C 1
ATOM 742 O O . ARG A 1 100 ? 1.775 -10.752 -5.522 1.00 98.06 100 ARG A O 1
ATOM 749 N N . GLY A 1 101 ? 1.245 -12.472 -4.181 1.00 98.19 101 GLY A N 1
ATOM 750 C CA . GLY A 1 101 ? 1.556 -11.786 -2.935 1.00 98.19 101 GLY A CA 1
ATOM 751 C C . GLY A 1 101 ? 3.035 -11.427 -2.817 1.00 98.19 101 GLY A C 1
ATOM 752 O O . GLY A 1 101 ? 3.364 -10.358 -2.304 1.00 98.19 101 GLY A O 1
ATOM 753 N N . LYS A 1 102 ? 3.933 -12.269 -3.348 1.00 98.31 102 LYS A N 1
ATOM 754 C CA . LYS A 1 102 ? 5.368 -11.968 -3.394 1.00 98.31 102 LYS A CA 1
ATOM 755 C C . LYS A 1 102 ? 5.669 -10.845 -4.378 1.00 98.31 102 LYS A C 1
ATOM 757 O O . LYS A 1 102 ? 6.315 -9.875 -3.990 1.00 98.31 102 LYS A O 1
ATOM 762 N N . VAL A 1 103 ? 5.148 -10.932 -5.600 1.00 98.44 103 VAL A N 1
ATOM 763 C CA . VAL A 1 103 ? 5.315 -9.876 -6.607 1.00 98.44 103 VAL A CA 1
ATOM 764 C C . VAL A 1 103 ? 4.763 -8.544 -6.098 1.00 98.44 103 VAL A C 1
ATOM 766 O O . VAL A 1 103 ? 5.460 -7.539 -6.176 1.00 98.44 103 VAL A O 1
ATOM 769 N N . ALA A 1 104 ? 3.578 -8.525 -5.482 1.00 98.25 104 ALA A N 1
ATOM 770 C CA . ALA A 1 104 ? 3.005 -7.307 -4.911 1.00 98.25 104 ALA A CA 1
ATOM 771 C C . ALA A 1 104 ? 3.865 -6.705 -3.786 1.00 98.25 104 ALA A C 1
ATOM 773 O O . ALA A 1 104 ? 4.105 -5.496 -3.773 1.00 98.25 104 ALA A O 1
ATOM 774 N N . ALA A 1 105 ? 4.354 -7.533 -2.857 1.00 97.94 105 ALA A N 1
ATOM 775 C CA . ALA A 1 105 ? 5.225 -7.078 -1.775 1.00 97.94 105 ALA A CA 1
ATOM 776 C C . ALA A 1 105 ? 6.553 -6.508 -2.309 1.00 97.94 105 ALA A C 1
ATOM 778 O O . ALA A 1 105 ? 6.992 -5.445 -1.865 1.00 97.94 105 ALA A O 1
ATOM 779 N N . ASP A 1 106 ? 7.160 -7.171 -3.294 1.00 98.06 106 ASP A N 1
ATOM 780 C CA . ASP A 1 106 ? 8.409 -6.726 -3.915 1.00 98.06 106 ASP A CA 1
ATOM 781 C C . ASP A 1 106 ? 8.219 -5.435 -4.725 1.00 98.06 106 ASP A C 1
ATOM 783 O O . ASP A 1 106 ? 9.068 -4.545 -4.660 1.00 98.06 106 ASP A O 1
ATOM 787 N N . MET A 1 107 ? 7.093 -5.286 -5.431 1.00 97.12 107 MET A N 1
ATOM 788 C CA . MET A 1 107 ? 6.735 -4.051 -6.138 1.00 97.12 107 MET A CA 1
ATOM 789 C C . MET A 1 107 ? 6.591 -2.868 -5.176 1.00 97.12 107 MET A C 1
ATOM 791 O O . MET A 1 107 ? 7.139 -1.797 -5.434 1.00 97.12 107 MET A O 1
ATOM 795 N N . LEU A 1 108 ? 5.892 -3.055 -4.051 1.00 98.06 108 LEU A N 1
ATOM 796 C CA . LEU A 1 108 ? 5.744 -2.021 -3.020 1.00 98.06 108 LEU A CA 1
ATOM 797 C C . LEU A 1 108 ? 7.093 -1.645 -2.407 1.00 98.06 108 LEU A C 1
ATOM 799 O O . LEU A 1 108 ? 7.391 -0.462 -2.242 1.00 98.06 108 LEU A O 1
ATOM 803 N N . LYS A 1 109 ? 7.933 -2.642 -2.117 1.00 97.50 109 LYS A N 1
ATOM 804 C CA . LYS A 1 109 ? 9.288 -2.419 -1.612 1.00 97.50 109 LYS A CA 1
ATOM 805 C C . LYS A 1 109 ? 10.148 -1.636 -2.603 1.00 97.50 109 LYS A C 1
ATOM 807 O O . LYS A 1 109 ? 10.820 -0.700 -2.181 1.00 97.50 109 LYS A O 1
ATOM 812 N N . ALA A 1 110 ? 10.104 -1.986 -3.887 1.00 96.19 110 ALA A N 1
ATOM 813 C CA . ALA A 1 110 ? 10.835 -1.279 -4.936 1.00 96.19 110 ALA A CA 1
ATOM 814 C C . ALA A 1 110 ? 10.350 0.172 -5.077 1.00 96.19 110 ALA A C 1
ATOM 816 O O . ALA A 1 110 ? 11.152 1.097 -5.030 1.00 96.19 110 ALA A O 1
ATOM 817 N N . ALA A 1 111 ? 9.036 0.390 -5.147 1.00 95.19 111 ALA A N 1
ATOM 818 C CA . ALA A 1 111 ? 8.453 1.727 -5.261 1.00 95.19 111 ALA A CA 1
ATOM 819 C C . ALA A 1 111 ? 8.756 2.630 -4.046 1.00 95.19 111 ALA A C 1
ATOM 821 O O . ALA A 1 111 ? 8.907 3.847 -4.188 1.00 95.19 111 ALA A O 1
ATOM 822 N N . CYS A 1 112 ? 8.875 2.047 -2.850 1.00 96.88 112 CYS A N 1
ATOM 823 C CA . CYS A 1 112 ? 9.273 2.756 -1.635 1.00 96.88 112 CYS A CA 1
ATOM 824 C C . CYS A 1 112 ? 10.787 2.969 -1.494 1.00 96.88 112 CYS A C 1
ATOM 826 O O . CYS A 1 112 ? 11.179 3.633 -0.535 1.00 96.88 112 CYS A O 1
ATOM 828 N N . ASP A 1 113 ? 11.641 2.441 -2.379 1.00 96.00 113 ASP A N 1
ATOM 829 C CA . ASP A 1 113 ? 13.092 2.574 -2.212 1.00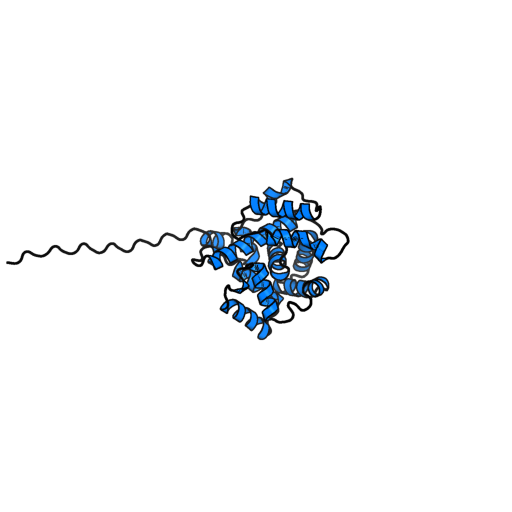 96.00 113 ASP A CA 1
ATOM 830 C C . ASP A 1 113 ? 13.500 4.063 -2.196 1.00 96.00 113 ASP A C 1
ATOM 832 O O . ASP A 1 113 ? 13.120 4.818 -3.101 1.00 96.00 113 ASP A O 1
ATOM 836 N N . PRO A 1 114 ? 14.249 4.520 -1.171 1.00 95.25 114 PRO A N 1
ATOM 837 C CA . PRO A 1 114 ? 14.629 5.923 -1.043 1.00 95.25 114 PRO A CA 1
ATOM 838 C C . PRO A 1 114 ? 15.492 6.429 -2.203 1.00 95.25 114 PRO A C 1
ATOM 840 O O . PRO A 1 114 ? 15.524 7.635 -2.422 1.00 95.25 114 PRO A O 1
ATOM 843 N N . VAL A 1 115 ? 16.112 5.557 -3.008 1.00 92.69 115 VAL A N 1
ATOM 844 C CA . VAL A 1 115 ? 16.846 5.974 -4.218 1.00 92.69 115 VAL A CA 1
ATOM 845 C C . VAL A 1 115 ? 15.983 6.826 -5.165 1.00 92.69 115 VAL A C 1
ATOM 847 O O . VAL A 1 115 ? 16.491 7.690 -5.883 1.00 92.69 115 VAL A O 1
ATOM 850 N N . HIS A 1 116 ? 14.660 6.629 -5.141 1.00 91.50 116 HIS A N 1
ATOM 851 C CA . HIS A 1 116 ? 13.713 7.358 -5.979 1.00 91.50 116 HIS A CA 1
ATOM 852 C C . HIS A 1 116 ? 13.377 8.765 -5.462 1.00 91.50 116 HIS A C 1
ATOM 854 O O . HIS A 1 116 ? 12.849 9.575 -6.228 1.00 91.50 116 HIS A O 1
ATOM 860 N N . SER A 1 117 ? 13.705 9.118 -4.211 1.00 88.38 117 SER A N 1
ATOM 861 C CA . SER A 1 117 ? 13.388 10.446 -3.657 1.00 88.38 117 SER A CA 1
ATOM 862 C C . SER A 1 117 ? 14.133 11.580 -4.363 1.00 88.38 117 SER A C 1
ATOM 864 O O . SER A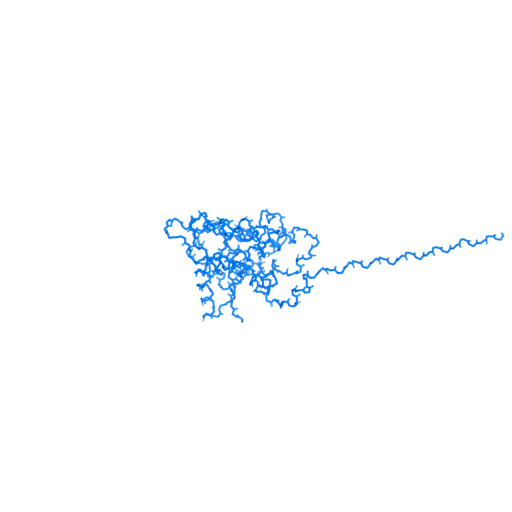 1 117 ? 13.631 12.701 -4.427 1.00 88.38 117 SER A O 1
ATOM 866 N N . ASN A 1 118 ? 15.306 11.265 -4.913 1.00 86.19 118 ASN A N 1
ATOM 867 C CA . ASN A 1 118 ? 16.194 12.172 -5.635 1.00 86.19 118 ASN A CA 1
ATOM 868 C C . ASN A 1 118 ? 16.321 11.804 -7.125 1.00 86.19 118 ASN A C 1
ATOM 870 O O . ASN A 1 118 ? 17.312 12.154 -7.771 1.00 86.19 118 ASN A O 1
ATOM 874 N N . ALA A 1 119 ? 15.346 11.072 -7.676 1.00 88.19 119 ALA A N 1
ATOM 875 C CA . ALA A 1 119 ? 15.313 10.769 -9.101 1.00 88.19 119 ALA A CA 1
ATOM 876 C C . ALA A 1 119 ? 15.235 12.064 -9.930 1.00 88.19 119 ALA A C 1
ATOM 878 O O . ALA A 1 119 ? 14.469 12.977 -9.612 1.00 88.19 119 ALA A O 1
ATOM 879 N N . ALA A 1 120 ? 16.033 12.127 -11.002 1.00 87.50 120 ALA A N 1
ATOM 880 C CA . ALA A 1 120 ? 15.981 13.225 -11.968 1.00 87.50 120 ALA A CA 1
ATOM 881 C C . ALA A 1 120 ? 14.671 13.204 -12.770 1.00 87.50 120 ALA A C 1
ATOM 883 O O . ALA A 1 120 ? 14.122 14.256 -13.083 1.00 87.50 120 ALA A O 1
ATOM 884 N N . ASP A 1 121 ? 14.159 12.003 -13.056 1.00 86.69 121 ASP A N 1
ATOM 885 C CA . ASP A 1 121 ? 12.841 11.823 -13.649 1.00 86.69 121 ASP A CA 1
ATOM 886 C C . ASP A 1 121 ? 11.743 12.214 -12.649 1.00 86.69 121 ASP A C 1
ATOM 888 O O . ASP A 1 121 ? 11.556 11.588 -11.599 1.00 86.69 121 ASP A O 1
ATOM 892 N N . GLU A 1 122 ? 11.007 13.272 -12.986 1.00 88.62 122 GLU A N 1
ATOM 893 C CA . GLU A 1 122 ? 9.953 13.815 -12.137 1.00 88.62 122 GLU A CA 1
ATOM 894 C C . GLU A 1 122 ? 8.814 12.812 -11.939 1.00 88.62 122 GLU A C 1
ATOM 896 O O . GLU A 1 122 ? 8.250 12.733 -10.845 1.00 88.62 122 GLU A O 1
ATOM 901 N N . ALA A 1 123 ? 8.508 12.002 -12.955 1.00 87.88 123 ALA A N 1
ATOM 902 C CA . ALA A 1 123 ? 7.445 11.013 -12.872 1.00 87.88 123 ALA A CA 1
ATOM 903 C C . ALA A 1 123 ? 7.781 9.917 -11.844 1.00 87.88 123 ALA A C 1
ATOM 905 O O . ALA A 1 123 ? 6.947 9.612 -10.991 1.00 87.88 123 ALA A O 1
ATOM 906 N N . THR A 1 124 ? 9.016 9.409 -11.844 1.00 89.00 124 THR A N 1
ATOM 907 C CA . THR A 1 124 ? 9.541 8.462 -10.844 1.00 89.00 124 THR A CA 1
ATOM 908 C C . THR A 1 124 ? 9.512 9.054 -9.435 1.00 89.00 124 THR A C 1
ATOM 910 O O . THR A 1 124 ? 9.026 8.418 -8.497 1.00 89.00 124 THR A O 1
ATOM 913 N N . LYS A 1 125 ? 9.973 10.299 -9.271 1.00 91.12 125 LYS A N 1
ATOM 914 C CA . LYS A 1 125 ? 9.954 10.988 -7.971 1.00 91.12 125 LYS A CA 1
ATOM 915 C C . LYS A 1 125 ? 8.526 11.182 -7.450 1.00 91.12 125 LYS A C 1
ATOM 917 O O . LYS A 1 125 ? 8.251 10.943 -6.272 1.00 91.12 125 LYS A O 1
ATOM 922 N N . ASN A 1 126 ? 7.603 11.586 -8.321 1.00 91.94 126 ASN A N 1
ATOM 923 C CA . ASN A 1 126 ? 6.200 11.790 -7.971 1.00 91.94 126 ASN A CA 1
ATOM 924 C C . ASN A 1 126 ? 5.494 10.467 -7.650 1.00 91.94 126 ASN A C 1
ATOM 926 O O . ASN A 1 126 ? 4.723 10.410 -6.696 1.00 91.94 126 ASN A O 1
ATOM 930 N N . ALA A 1 127 ? 5.793 9.401 -8.389 1.00 91.50 127 ALA A N 1
ATOM 931 C CA . ALA A 1 127 ? 5.305 8.050 -8.132 1.00 91.50 127 ALA A CA 1
ATOM 932 C C . ALA A 1 127 ? 5.731 7.539 -6.743 1.00 91.50 127 ALA A C 1
ATOM 934 O O . ALA A 1 127 ? 4.890 7.085 -5.965 1.00 91.50 127 ALA A O 1
ATOM 935 N N . HIS A 1 128 ? 7.011 7.695 -6.399 1.00 94.38 128 HIS A N 1
ATOM 936 C CA . HIS A 1 128 ? 7.546 7.359 -5.077 1.00 94.38 128 HIS A CA 1
ATOM 937 C C . HIS A 1 128 ? 6.865 8.159 -3.953 1.00 94.38 128 HIS A C 1
ATOM 939 O O . HIS A 1 128 ? 6.380 7.587 -2.973 1.00 94.38 128 HIS A O 1
ATOM 945 N N . ASN A 1 129 ? 6.772 9.485 -4.102 1.00 95.31 129 ASN A N 1
ATOM 946 C CA . ASN A 1 129 ? 6.135 10.341 -3.098 1.00 95.31 129 ASN A CA 1
ATOM 947 C C . ASN A 1 129 ? 4.638 10.040 -2.940 1.00 95.31 129 ASN A C 1
ATOM 949 O O . ASN A 1 129 ? 4.133 10.032 -1.818 1.00 95.31 129 ASN A O 1
ATOM 953 N N . LEU A 1 130 ? 3.934 9.749 -4.039 1.00 96.00 130 LEU A N 1
ATOM 954 C CA . LEU A 1 130 ? 2.517 9.398 -4.011 1.00 96.00 130 LEU A CA 1
ATOM 955 C C . LEU A 1 130 ? 2.265 8.145 -3.175 1.00 96.00 130 LEU A C 1
ATOM 957 O O . LEU A 1 130 ? 1.387 8.168 -2.313 1.00 96.00 130 LEU A O 1
ATOM 961 N N . LEU A 1 131 ? 3.026 7.071 -3.409 1.00 97.50 131 LEU A N 1
ATOM 962 C CA . LEU A 1 131 ? 2.888 5.840 -2.632 1.00 97.50 131 LEU A CA 1
ATOM 963 C C . LEU A 1 131 ? 3.114 6.112 -1.142 1.00 97.50 131 LEU A C 1
ATOM 965 O O . LEU A 1 131 ? 2.303 5.698 -0.316 1.00 97.50 131 LEU A O 1
ATOM 969 N N . ILE A 1 132 ? 4.177 6.838 -0.790 1.00 98.00 132 ILE A N 1
ATOM 970 C CA . ILE A 1 132 ? 4.477 7.115 0.617 1.00 98.00 132 ILE A CA 1
ATOM 971 C C . ILE A 1 132 ? 3.357 7.925 1.266 1.00 98.00 132 ILE A C 1
ATOM 973 O O . ILE A 1 132 ? 2.876 7.536 2.327 1.00 98.00 132 ILE A O 1
ATOM 977 N N . ASN A 1 133 ? 2.878 8.988 0.620 1.00 98.25 133 ASN A N 1
ATOM 978 C CA . ASN A 1 133 ? 1.786 9.798 1.160 1.00 98.25 133 ASN A CA 1
ATOM 979 C C . ASN A 1 133 ? 0.503 8.974 1.348 1.00 98.25 133 ASN A C 1
ATOM 981 O O . ASN A 1 133 ? -0.209 9.152 2.338 1.00 98.25 133 ASN A O 1
ATOM 985 N N . LYS A 1 134 ? 0.218 8.034 0.438 1.00 98.38 134 LYS A N 1
ATOM 986 C CA . LYS A 1 134 ? -0.915 7.106 0.565 1.00 98.38 134 LYS A CA 1
ATOM 987 C C . LYS A 1 134 ? -0.754 6.153 1.745 1.00 98.38 134 LYS A C 1
ATOM 989 O O . LYS A 1 134 ? -1.724 5.906 2.458 1.00 98.38 134 LYS A O 1
ATOM 994 N N . ILE A 1 135 ? 0.456 5.650 1.987 1.00 98.69 135 ILE A N 1
ATOM 995 C CA . ILE A 1 135 ? 0.742 4.790 3.143 1.00 98.69 135 ILE A CA 1
ATOM 996 C C . ILE A 1 135 ? 0.643 5.587 4.451 1.00 98.69 135 ILE A C 1
ATOM 998 O O . ILE A 1 135 ? 0.063 5.076 5.405 1.00 98.69 135 ILE A O 1
ATOM 1002 N N . ILE A 1 136 ? 1.114 6.842 4.492 1.00 98.69 136 ILE A N 1
ATOM 1003 C CA . ILE A 1 136 ? 0.918 7.737 5.649 1.00 98.69 136 ILE A CA 1
ATOM 1004 C C . ILE A 1 136 ? -0.577 7.897 5.930 1.00 98.69 136 ILE A C 1
ATOM 1006 O O . ILE A 1 136 ? -1.020 7.640 7.047 1.00 98.69 136 ILE A O 1
ATOM 1010 N N . ALA A 1 137 ? -1.366 8.255 4.912 1.00 98.56 137 ALA A N 1
ATOM 1011 C CA . ALA A 1 137 ? -2.813 8.383 5.054 1.00 98.56 137 ALA A CA 1
ATOM 1012 C C . ALA A 1 137 ? -3.451 7.072 5.537 1.00 98.56 137 ALA A C 1
ATOM 1014 O O . ALA A 1 137 ? -4.290 7.090 6.429 1.00 98.56 137 ALA A O 1
ATOM 1015 N N . SER A 1 138 ? -3.024 5.926 4.999 1.00 98.75 138 SER A N 1
ATOM 1016 C CA . SER A 1 138 ? -3.498 4.611 5.435 1.00 98.75 138 SER A CA 1
ATOM 1017 C C . SER A 1 138 ? -3.161 4.304 6.894 1.00 98.75 138 SER A C 1
ATOM 1019 O O . SER A 1 138 ? -4.026 3.808 7.605 1.00 98.75 138 SER A O 1
ATOM 1021 N N . ASN A 1 139 ? -1.956 4.630 7.368 1.00 98.69 139 ASN A N 1
ATOM 1022 C CA . ASN A 1 139 ? -1.600 4.457 8.777 1.00 98.69 139 ASN A CA 1
ATOM 1023 C C . ASN A 1 139 ? -2.451 5.352 9.685 1.00 98.69 139 ASN A C 1
ATOM 1025 O O . ASN A 1 139 ? -3.015 4.860 10.656 1.00 98.69 139 ASN A O 1
ATOM 1029 N N . VAL A 1 140 ? -2.612 6.631 9.334 1.00 98.50 140 VAL A N 1
ATOM 1030 C CA . VAL A 1 140 ? -3.454 7.571 10.096 1.00 98.50 140 VAL A CA 1
ATOM 1031 C C . VAL A 1 140 ? -4.907 7.090 10.151 1.00 98.50 140 VAL A C 1
ATOM 1033 O O . VAL A 1 140 ? -5.546 7.152 11.199 1.00 98.50 140 VAL A O 1
ATOM 1036 N N . VAL A 1 141 ? -5.435 6.566 9.044 1.00 98.44 141 VAL A N 1
ATOM 1037 C CA . VAL A 1 141 ? -6.781 5.979 9.008 1.00 98.44 141 VAL A CA 1
ATOM 1038 C C . VAL A 1 141 ? -6.865 4.732 9.888 1.00 98.44 141 VAL A C 1
ATOM 1040 O O . VAL A 1 141 ? -7.820 4.617 10.650 1.00 98.44 141 VAL A O 1
ATOM 1043 N N . ALA A 1 142 ? -5.871 3.844 9.860 1.00 98.25 142 ALA A N 1
ATOM 1044 C CA . ALA A 1 142 ? -5.845 2.663 10.722 1.00 98.25 142 ALA A CA 1
ATOM 1045 C C . ALA A 1 142 ? -5.784 3.020 12.219 1.00 98.25 142 ALA A C 1
ATOM 1047 O O . ALA A 1 142 ? -6.383 2.329 13.048 1.00 98.25 142 ALA A O 1
ATOM 1048 N N . ASP A 1 143 ? -5.098 4.109 12.568 1.00 97.62 143 ASP A N 1
ATOM 1049 C CA . ASP A 1 143 ? -4.968 4.580 13.948 1.00 97.62 143 ASP A CA 1
ATOM 1050 C C . ASP A 1 143 ? -6.270 5.204 14.481 1.00 97.62 143 ASP A C 1
ATOM 1052 O O . ASP A 1 143 ? -6.573 5.081 15.672 1.00 97.62 143 ASP A O 1
ATOM 1056 N N . LEU A 1 144 ? -7.050 5.862 13.613 1.00 97.25 144 LEU A N 1
ATOM 1057 C CA . LEU A 1 144 ? -8.134 6.764 14.032 1.00 97.25 144 LEU A CA 1
ATOM 1058 C C . LEU A 1 144 ? -9.538 6.331 13.606 1.00 97.25 144 LEU A C 1
ATOM 1060 O O . LEU A 1 144 ? -10.509 6.730 14.248 1.00 97.25 144 LEU A O 1
ATOM 1064 N N . ILE A 1 145 ? -9.663 5.527 12.550 1.00 96.81 145 ILE A N 1
ATOM 1065 C CA . ILE A 1 145 ? -10.938 5.020 12.034 1.00 96.81 145 ILE A CA 1
ATOM 1066 C C . ILE A 1 145 ? -10.984 3.524 12.281 1.00 96.81 145 ILE A C 1
ATOM 1068 O O . ILE A 1 145 ? -10.381 2.726 11.565 1.00 96.81 145 ILE A O 1
ATOM 1072 N N . LYS A 1 146 ? -11.705 3.141 13.332 1.00 94.56 146 LYS A N 1
ATOM 1073 C CA . LYS A 1 146 ? -11.706 1.765 13.820 1.00 94.56 146 LYS A CA 1
ATOM 1074 C C . LYS A 1 146 ? -12.377 0.795 12.847 1.00 94.56 146 LYS A C 1
ATOM 1076 O O . LYS A 1 146 ? -11.763 -0.197 12.475 1.00 94.56 146 LYS A O 1
ATOM 1081 N N . ASP A 1 147 ? -13.615 1.076 12.466 1.00 93.62 147 ASP A N 1
ATOM 1082 C CA . ASP A 1 147 ? -14.492 0.132 11.775 1.00 93.62 147 ASP A CA 1
ATOM 1083 C C . ASP A 1 147 ? -15.038 0.758 10.476 1.00 93.62 147 ASP A C 1
ATOM 1085 O O . ASP A 1 147 ? -15.080 1.982 10.324 1.00 93.62 147 ASP A O 1
ATOM 1089 N N . VAL A 1 148 ? -15.462 -0.087 9.535 1.00 92.62 148 VAL A N 1
ATOM 1090 C CA . VAL A 1 148 ? -16.282 0.338 8.388 1.00 92.62 148 VAL A CA 1
ATOM 1091 C C . VAL A 1 148 ? -17.731 0.590 8.846 1.00 92.62 148 VAL A C 1
ATOM 1093 O O . VAL A 1 148 ? -18.122 0.095 9.908 1.00 92.62 148 VAL A O 1
ATOM 1096 N N . PRO A 1 149 ? -18.560 1.336 8.090 1.00 91.19 149 PRO A N 1
ATOM 1097 C CA . PRO A 1 149 ? -19.971 1.495 8.433 1.00 91.19 149 PRO A CA 1
ATOM 1098 C C . PRO A 1 149 ? -20.704 0.149 8.492 1.00 91.19 149 PRO A C 1
ATOM 1100 O O . PRO A 1 149 ? -20.426 -0.755 7.706 1.00 91.19 149 PRO A O 1
ATOM 1103 N N . ASN A 1 150 ? -21.694 0.041 9.380 1.00 86.00 150 ASN A N 1
ATOM 1104 C CA . ASN A 1 150 ? -22.549 -1.141 9.465 1.00 86.00 150 ASN A CA 1
ATOM 1105 C C . ASN A 1 150 ? -23.648 -1.114 8.389 1.00 86.00 150 ASN A C 1
ATOM 1107 O O . ASN A 1 150 ? -24.372 -0.127 8.265 1.00 86.00 150 ASN A O 1
ATOM 1111 N N . GLY A 1 151 ? -23.839 -2.241 7.696 1.00 79.94 151 GLY A N 1
ATOM 1112 C CA . GLY A 1 151 ? -24.928 -2.443 6.732 1.00 79.94 151 GLY A CA 1
ATOM 1113 C C . GLY A 1 151 ? -24.649 -1.886 5.329 1.00 79.94 151 GLY A C 1
ATOM 1114 O O . GLY A 1 151 ? -23.706 -1.130 5.114 1.00 79.94 151 GLY A O 1
ATOM 1115 N N . GLY A 1 152 ? -25.458 -2.299 4.351 1.00 81.69 152 GLY A N 1
ATOM 1116 C CA . GLY A 1 152 ? -25.254 -1.964 2.936 1.00 81.69 152 GLY A CA 1
ATOM 1117 C C . GLY A 1 152 ? -24.229 -2.854 2.223 1.00 81.69 152 GLY A C 1
ATOM 1118 O O . GLY A 1 152 ? -23.703 -3.803 2.802 1.00 81.69 152 GLY A O 1
ATOM 1119 N N . ASP A 1 153 ? -23.984 -2.552 0.946 1.00 85.75 153 ASP A N 1
ATOM 1120 C CA . ASP A 1 153 ? -22.983 -3.240 0.124 1.00 85.75 153 ASP A CA 1
ATOM 1121 C C . ASP A 1 153 ? -21.558 -2.880 0.572 1.00 85.75 153 ASP A C 1
ATOM 1123 O O . ASP A 1 153 ? -21.268 -1.726 0.906 1.00 85.75 153 ASP A O 1
ATOM 1127 N N . ILE A 1 154 ? -20.645 -3.854 0.522 1.00 83.38 154 ILE A N 1
ATOM 1128 C CA . ILE A 1 154 ? -19.248 -3.676 0.935 1.00 83.38 154 ILE A CA 1
ATOM 1129 C C . ILE A 1 154 ? -18.564 -2.562 0.134 1.00 83.38 154 ILE A C 1
ATOM 1131 O O . ILE A 1 154 ? -17.749 -1.815 0.674 1.00 83.38 154 ILE A O 1
ATOM 1135 N N . LYS A 1 155 ? -18.927 -2.371 -1.141 1.00 85.56 155 LYS A N 1
ATOM 1136 C CA . LYS A 1 155 ? -18.353 -1.298 -1.968 1.00 85.56 155 LYS A CA 1
ATOM 1137 C C . LYS A 1 155 ? -18.729 0.088 -1.446 1.00 85.56 155 LYS A C 1
ATOM 1139 O O . LYS A 1 155 ? -17.885 0.983 -1.461 1.00 85.56 155 LYS A O 1
ATOM 1144 N N . GLU A 1 156 ? -19.951 0.260 -0.942 1.00 89.62 156 GLU A N 1
ATOM 1145 C CA . GLU A 1 156 ? -20.378 1.522 -0.330 1.00 89.62 156 GLU A CA 1
ATOM 1146 C C . GLU A 1 156 ? -19.716 1.730 1.035 1.00 89.62 156 GLU A C 1
ATOM 1148 O O . GLU A 1 156 ? -19.246 2.832 1.320 1.00 89.62 156 GLU A O 1
ATOM 1153 N N . GLN A 1 157 ? -19.567 0.671 1.838 1.00 90.81 157 GLN A N 1
ATOM 1154 C CA . GLN A 1 157 ? -18.856 0.737 3.123 1.00 90.81 157 GLN A CA 1
ATOM 1155 C C . GLN A 1 157 ? -17.383 1.148 2.962 1.00 90.81 157 GLN A C 1
ATOM 1157 O O . GLN A 1 157 ? -16.838 1.881 3.789 1.00 90.81 157 GLN A O 1
ATOM 1162 N N . LEU A 1 158 ? -16.732 0.712 1.880 1.00 93.00 158 LEU A N 1
ATOM 1163 C CA . LEU A 1 158 ? -15.316 0.983 1.613 1.00 93.00 158 LEU A CA 1
ATOM 1164 C C . LEU A 1 158 ? -15.058 2.314 0.890 1.00 93.00 158 LEU A C 1
ATOM 1166 O O . LEU A 1 158 ? -13.904 2.731 0.739 1.00 93.00 158 LEU A O 1
ATOM 1170 N N . LYS A 1 159 ? -16.110 3.007 0.451 1.00 93.50 159 LYS A N 1
ATOM 1171 C CA . LYS A 1 159 ? -16.019 4.184 -0.421 1.00 93.50 159 LYS A CA 1
ATOM 1172 C C . LYS A 1 159 ? -15.214 5.331 0.184 1.00 93.50 159 LYS A C 1
ATOM 1174 O O . LYS A 1 159 ? -14.406 5.927 -0.526 1.00 93.50 159 LYS A O 1
ATOM 1179 N N . ALA A 1 160 ? -15.370 5.600 1.483 1.00 95.81 160 ALA A N 1
ATOM 1180 C CA . ALA A 1 160 ? -14.588 6.624 2.180 1.00 95.81 160 ALA A CA 1
ATOM 1181 C C . ALA A 1 160 ? -13.084 6.321 2.122 1.00 95.81 160 ALA A C 1
ATOM 1183 O O . ALA A 1 160 ? -12.288 7.188 1.774 1.00 95.81 160 ALA A O 1
ATOM 1184 N N . PHE A 1 161 ? -12.695 5.074 2.384 1.00 97.19 161 PHE A N 1
ATOM 1185 C CA . PHE A 1 161 ? -11.297 4.635 2.412 1.00 97.19 161 PHE A CA 1
ATOM 1186 C C . PHE A 1 161 ? -10.642 4.686 1.027 1.00 97.19 161 PHE A C 1
ATOM 1188 O O . PHE A 1 161 ? -9.470 5.046 0.895 1.00 97.19 161 PHE A O 1
ATOM 1195 N N . ILE A 1 162 ? -11.408 4.368 -0.020 1.00 95.56 162 ILE A N 1
ATOM 1196 C CA . ILE A 1 162 ? -10.988 4.542 -1.416 1.00 95.56 162 ILE A CA 1
ATOM 1197 C C . ILE A 1 162 ? -10.846 6.038 -1.742 1.00 95.56 162 ILE A C 1
ATOM 1199 O O . ILE A 1 162 ? -9.879 6.445 -2.386 1.00 95.56 162 ILE A O 1
ATOM 1203 N N . GLN A 1 163 ? -11.791 6.873 -1.299 1.00 96.19 163 GLN A N 1
ATOM 1204 C CA . GLN A 1 163 ? -11.786 8.309 -1.578 1.00 96.19 163 GLN A CA 1
ATOM 1205 C C . GLN A 1 163 ? -10.627 9.040 -0.893 1.00 96.19 163 GLN A C 1
ATOM 1207 O O . GLN A 1 163 ? -10.017 9.910 -1.519 1.00 96.19 163 GLN A O 1
ATOM 1212 N N . ILE A 1 164 ? -10.285 8.669 0.345 1.00 97.50 164 ILE A N 1
ATOM 1213 C CA . ILE A 1 164 ? -9.098 9.185 1.041 1.00 97.50 164 ILE A CA 1
ATOM 1214 C C . ILE A 1 164 ? -7.870 8.921 0.170 1.00 97.50 164 ILE A C 1
ATOM 1216 O O . ILE A 1 164 ? -7.206 9.864 -0.252 1.00 97.50 164 ILE A O 1
ATOM 1220 N N . ASN A 1 165 ? -7.645 7.659 -0.211 1.00 95.38 165 ASN A N 1
ATOM 1221 C CA . ASN A 1 165 ? -6.499 7.255 -1.026 1.00 95.38 165 ASN A CA 1
ATOM 1222 C C . ASN A 1 165 ? -6.446 7.954 -2.402 1.00 95.38 165 ASN A C 1
ATOM 1224 O O . ASN A 1 165 ? -5.364 8.278 -2.890 1.00 95.38 165 ASN A O 1
ATOM 1228 N N . LYS A 1 166 ? -7.603 8.217 -3.026 1.00 94.50 166 LYS A N 1
ATOM 1229 C CA . LYS A 1 166 ? -7.710 8.946 -4.305 1.00 94.50 166 LYS A CA 1
ATOM 1230 C C . LYS A 1 166 ? -7.427 10.445 -4.194 1.00 94.50 166 LYS A C 1
ATOM 1232 O O . LYS A 1 166 ? -7.025 11.044 -5.186 1.00 94.50 166 LYS A O 1
ATOM 1237 N N . THR A 1 167 ? -7.675 11.045 -3.032 1.00 96.50 167 THR A N 1
ATOM 1238 C CA . THR A 1 167 ? -7.449 12.480 -2.788 1.00 96.50 167 THR A CA 1
ATOM 1239 C C . THR A 1 167 ? -5.966 12.792 -2.580 1.00 96.50 167 THR A C 1
ATOM 1241 O O . THR A 1 167 ? -5.523 13.903 -2.858 1.00 96.50 167 THR A O 1
ATOM 1244 N N . ILE A 1 168 ? -5.188 11.813 -2.113 1.00 97.25 168 ILE A N 1
ATOM 1245 C CA . ILE A 1 168 ? -3.754 11.980 -1.880 1.00 97.25 168 ILE A CA 1
ATOM 1246 C C . ILE A 1 168 ? -2.991 12.169 -3.196 1.00 97.25 168 ILE A C 1
ATOM 1248 O O . ILE A 1 168 ? -3.220 11.472 -4.186 1.00 97.25 168 ILE A O 1
ATOM 1252 N N . THR A 1 169 ? -2.035 13.096 -3.175 1.00 95.88 169 THR A N 1
ATOM 1253 C CA . THR A 1 169 ? -1.187 13.465 -4.314 1.00 95.88 169 THR A CA 1
ATOM 1254 C C . THR A 1 169 ? 0.303 13.295 -3.976 1.00 95.88 169 THR A C 1
ATOM 1256 O O . THR A 1 169 ? 0.657 13.174 -2.796 1.00 95.88 169 THR A O 1
ATOM 1259 N N . PRO A 1 170 ? 1.211 13.348 -4.972 1.00 94.75 170 PRO A N 1
ATOM 1260 C CA . PRO A 1 170 ? 2.655 13.362 -4.722 1.00 94.75 170 PRO A CA 1
ATOM 1261 C C . PRO A 1 170 ? 3.137 14.525 -3.840 1.00 94.75 170 PRO A C 1
ATOM 1263 O O . PRO A 1 170 ? 4.205 14.434 -3.243 1.00 94.75 170 PRO A O 1
ATOM 1266 N N . HIS A 1 171 ? 2.365 15.613 -3.764 1.00 95.62 171 HIS A N 1
ATOM 1267 C CA . HIS A 1 171 ? 2.733 16.843 -3.057 1.00 95.62 171 HIS A CA 1
ATOM 1268 C C . HIS A 1 171 ? 1.961 17.043 -1.751 1.00 95.62 171 HIS A C 1
ATOM 1270 O O . HIS A 1 171 ? 2.141 18.066 -1.096 1.00 95.62 171 HIS A O 1
ATOM 1276 N N . SER A 1 172 ? 1.111 16.083 -1.374 1.00 97.44 172 SER A N 1
ATOM 1277 C CA . SER A 1 172 ? 0.335 16.158 -0.140 1.00 97.44 172 SER A CA 1
ATOM 1278 C C . SER A 1 172 ? 1.251 16.283 1.076 1.00 97.44 172 SER A C 1
ATOM 1280 O O . SER A 1 172 ? 2.115 15.437 1.304 1.00 97.44 172 SER A O 1
ATOM 1282 N N . ASN A 1 173 ? 1.043 17.336 1.859 1.00 96.62 173 ASN A N 1
ATOM 1283 C CA . ASN A 1 173 ? 1.667 17.523 3.166 1.00 96.62 173 ASN A CA 1
ATOM 1284 C C . ASN A 1 173 ? 0.759 16.990 4.296 1.00 96.62 173 ASN A C 1
ATOM 1286 O O . ASN A 1 173 ? -0.322 16.452 4.048 1.00 96.62 173 ASN A O 1
ATOM 1290 N N . ALA A 1 174 ? 1.189 17.147 5.551 1.00 96.75 174 ALA A N 1
ATOM 1291 C CA . ALA A 1 174 ? 0.438 16.692 6.723 1.00 96.75 174 ALA A CA 1
ATOM 1292 C C . ALA A 1 174 ? -0.987 17.279 6.793 1.00 96.75 174 ALA A C 1
ATOM 1294 O O . ALA A 1 174 ? -1.941 16.544 7.048 1.00 96.75 174 ALA A O 1
ATOM 1295 N N . SER A 1 175 ? -1.153 18.571 6.492 1.00 97.50 175 SER A N 1
ATOM 1296 C CA . SER A 1 175 ? -2.462 19.235 6.456 1.00 97.50 175 SER A CA 1
ATOM 1297 C C . SER A 1 175 ? -3.349 18.694 5.335 1.00 97.50 175 SER A C 1
ATOM 1299 O O . SER A 1 175 ? -4.547 18.506 5.541 1.00 97.50 175 SER A O 1
ATOM 1301 N N . ASP A 1 176 ? -2.783 18.390 4.165 1.00 98.38 176 ASP A N 1
ATOM 1302 C CA . ASP A 1 176 ? -3.543 17.796 3.058 1.00 98.38 176 ASP A CA 1
ATOM 1303 C C . ASP A 1 176 ? -4.042 16.393 3.416 1.00 98.38 176 ASP A C 1
ATOM 1305 O O . ASP A 1 176 ? -5.204 16.065 3.172 1.00 98.38 176 ASP A O 1
ATOM 1309 N N . ILE A 1 177 ? -3.186 15.575 4.040 1.00 98.44 177 ILE A N 1
ATOM 1310 C CA . ILE A 1 177 ? -3.555 14.234 4.513 1.00 98.44 177 ILE A CA 1
ATOM 1311 C C . ILE A 1 177 ? -4.631 14.340 5.599 1.00 98.44 177 ILE A C 1
ATOM 1313 O O . ILE A 1 177 ? -5.643 13.641 5.519 1.00 98.44 177 ILE A O 1
ATOM 1317 N N . LYS A 1 178 ? -4.471 15.253 6.565 1.00 97.81 178 LYS A N 1
ATOM 1318 C CA . LYS A 1 178 ? -5.476 15.539 7.601 1.00 97.81 178 LYS A CA 1
ATOM 1319 C C . LYS A 1 178 ? -6.834 15.864 6.997 1.00 97.81 178 LYS A C 1
ATOM 1321 O O . LYS A 1 178 ? -7.833 15.233 7.339 1.00 97.81 178 LYS A O 1
ATOM 1326 N N . ASN A 1 179 ? -6.860 16.800 6.055 1.00 98.00 179 ASN A N 1
ATOM 1327 C CA . ASN A 1 179 ? -8.086 17.216 5.386 1.00 98.00 179 ASN A CA 1
ATOM 1328 C C . ASN A 1 179 ? -8.719 16.070 4.587 1.00 98.00 179 ASN A C 1
ATOM 1330 O O . ASN A 1 179 ? -9.938 15.905 4.630 1.00 98.00 179 ASN A O 1
ATOM 1334 N N . ALA A 1 180 ? -7.913 15.250 3.905 1.00 98.19 180 ALA A N 1
ATOM 1335 C CA . ALA A 1 180 ? -8.406 14.087 3.173 1.00 98.19 180 ALA A CA 1
ATOM 1336 C C . ALA A 1 180 ? -9.073 13.063 4.107 1.00 98.19 180 ALA A C 1
ATOM 1338 O O . ALA A 1 180 ? -10.172 12.597 3.802 1.00 98.19 180 ALA A O 1
ATOM 1339 N N . VAL A 1 181 ? -8.457 12.755 5.254 1.00 98.06 181 VAL A N 1
ATOM 1340 C CA . VAL A 1 181 ? -9.015 11.825 6.252 1.00 98.06 181 VAL A CA 1
ATOM 1341 C C . VAL A 1 181 ? -10.328 12.355 6.826 1.00 98.06 181 VAL A C 1
ATOM 1343 O O . VAL A 1 181 ? -11.319 11.625 6.831 1.00 98.06 181 VAL A O 1
ATOM 1346 N N . LEU A 1 182 ? -10.377 13.627 7.237 1.00 97.56 182 LEU A N 1
ATOM 1347 C CA . LEU A 1 182 ? -11.594 14.246 7.776 1.00 97.56 182 LEU A CA 1
ATOM 1348 C C . LEU A 1 182 ? -12.729 14.281 6.743 1.00 97.56 182 LEU A C 1
ATOM 1350 O O . LEU A 1 182 ? -13.866 13.919 7.050 1.00 97.56 182 LEU A O 1
ATOM 1354 N N . ALA A 1 183 ? -12.430 14.670 5.501 1.00 97.19 183 ALA A N 1
ATOM 1355 C CA . ALA A 1 183 ? -13.417 14.705 4.424 1.00 97.19 183 ALA A CA 1
ATOM 1356 C C . ALA A 1 183 ? -13.943 13.301 4.082 1.00 97.19 183 ALA A C 1
ATOM 1358 O O . ALA A 1 183 ? -15.152 13.112 3.930 1.00 97.19 183 ALA A O 1
ATOM 1359 N N . GLY A 1 184 ? -13.051 12.310 4.003 1.00 95.94 184 GLY A N 1
ATOM 1360 C CA . GLY A 1 184 ? -13.414 10.915 3.773 1.00 95.94 184 GLY A CA 1
ATOM 1361 C C . GLY A 1 184 ? -14.296 10.362 4.888 1.00 95.94 184 GLY A C 1
ATOM 1362 O O . GLY A 1 184 ? -15.365 9.822 4.607 1.00 95.94 184 GLY A O 1
ATOM 1363 N N . ALA A 1 185 ? -13.907 10.568 6.145 1.00 94.75 185 ALA A N 1
ATOM 1364 C CA . ALA A 1 185 ? -14.690 10.145 7.299 1.00 94.75 185 ALA A CA 1
ATOM 1365 C C . ALA A 1 185 ? -16.086 10.772 7.317 1.00 94.75 185 ALA A C 1
ATOM 1367 O O . ALA A 1 185 ? -17.086 10.064 7.451 1.00 94.75 185 ALA A O 1
ATOM 1368 N N . LYS A 1 186 ? -16.166 12.086 7.084 1.00 95.31 186 LYS A N 1
ATOM 1369 C CA . LYS A 1 186 ? -17.434 12.816 7.008 1.00 95.31 186 LYS A CA 1
ATOM 1370 C C . LYS A 1 186 ? -18.356 12.279 5.911 1.00 95.31 186 LYS A C 1
ATOM 1372 O O . LYS A 1 186 ? -19.565 12.278 6.104 1.00 95.31 186 LYS A O 1
ATOM 1377 N N . SER A 1 187 ? -17.815 11.798 4.788 1.00 93.69 187 SER A N 1
ATOM 1378 C CA . SER A 1 187 ? -18.625 11.290 3.669 1.00 93.69 187 SER A CA 1
ATOM 1379 C C . SER A 1 187 ? -19.468 10.052 4.004 1.00 93.69 187 SER A C 1
ATOM 1381 O O . SER A 1 187 ? -20.475 9.823 3.338 1.00 93.69 187 SER A O 1
ATOM 1383 N N . LEU A 1 188 ? -19.086 9.285 5.033 1.00 92.31 188 LEU A N 1
ATOM 1384 C CA . LEU A 1 188 ? -19.816 8.108 5.523 1.00 92.31 188 LEU A CA 1
ATOM 1385 C C . LEU A 1 188 ? -20.147 8.199 7.024 1.00 92.31 188 LEU A C 1
ATOM 1387 O O . LEU A 1 188 ? -20.414 7.180 7.656 1.00 92.31 188 LEU A O 1
ATOM 1391 N N . ASN A 1 189 ? -20.117 9.404 7.606 1.00 92.38 189 ASN A N 1
ATOM 1392 C CA . ASN A 1 189 ? -20.341 9.647 9.037 1.00 92.38 189 ASN A CA 1
ATOM 1393 C C . ASN A 1 189 ? -19.489 8.745 9.960 1.00 92.38 189 ASN A C 1
ATOM 1395 O O . ASN A 1 189 ? -19.954 8.280 11.002 1.00 92.38 189 ASN A O 1
ATOM 1399 N N . LEU A 1 190 ? -18.236 8.489 9.576 1.00 94.25 190 LEU A N 1
ATOM 1400 C CA . LEU A 1 190 ? -17.297 7.705 10.374 1.00 94.25 190 LEU A CA 1
ATOM 1401 C C . LEU A 1 190 ? -16.822 8.507 11.585 1.00 94.25 190 LEU A C 1
ATOM 1403 O O . LEU A 1 190 ? -16.566 9.707 11.496 1.00 94.25 190 LEU A O 1
ATOM 1407 N N . THR A 1 191 ? -16.662 7.828 12.719 1.00 93.88 191 THR A N 1
ATOM 1408 C CA . THR A 1 191 ? -16.053 8.427 13.911 1.00 93.88 191 THR A CA 1
ATOM 1409 C C . THR A 1 191 ? -14.538 8.512 13.740 1.00 93.88 191 THR A C 1
ATOM 1411 O O . THR A 1 191 ? -13.895 7.512 13.421 1.00 93.88 191 THR A O 1
ATOM 1414 N N . VAL A 1 192 ? -13.982 9.698 13.988 1.00 94.06 192 VAL A N 1
ATOM 1415 C CA . VAL A 1 192 ? -12.541 9.984 13.990 1.00 94.06 192 VAL A CA 1
ATOM 1416 C C . VAL A 1 192 ? -12.196 10.664 15.309 1.00 94.06 192 VAL A C 1
ATOM 1418 O O . VAL A 1 192 ? -12.879 11.600 15.720 1.00 94.06 192 VAL A O 1
ATOM 1421 N N . ASP A 1 193 ? -11.123 10.225 15.961 1.00 91.31 193 ASP A N 1
ATOM 1422 C CA . ASP A 1 193 ? -10.546 10.945 17.100 1.00 91.31 193 ASP A CA 1
ATOM 1423 C C . ASP A 1 193 ? -9.679 12.109 16.588 1.00 91.31 193 ASP A C 1
ATOM 1425 O O . ASP A 1 193 ? -8.463 11.984 16.422 1.00 91.31 193 ASP A O 1
ATOM 1429 N N . GLU A 1 194 ? -10.320 13.238 16.268 1.00 93.00 194 GLU A N 1
ATOM 1430 C CA . GLU A 1 194 ? -9.654 14.400 15.658 1.00 93.00 194 GLU A CA 1
ATOM 1431 C C . GLU A 1 194 ? -8.520 14.963 16.527 1.00 93.00 194 GLU A C 1
ATOM 1433 O O . GLU A 1 194 ? -7.532 15.476 15.999 1.00 93.00 194 GLU A O 1
ATOM 1438 N N . ALA A 1 195 ? -8.620 14.818 17.853 1.00 94.62 195 ALA A N 1
ATOM 1439 C CA . ALA A 1 195 ? -7.608 15.290 18.796 1.00 94.62 195 ALA A CA 1
ATOM 1440 C C . ALA A 1 195 ? -6.283 14.517 18.684 1.00 94.62 195 ALA A C 1
ATOM 1442 O O . ALA A 1 195 ? -5.233 15.038 19.059 1.00 94.62 195 ALA A O 1
ATOM 1443 N N . LYS A 1 196 ? -6.308 13.286 18.158 1.00 96.31 196 LYS A N 1
ATOM 1444 C CA . LYS A 1 196 ? -5.110 12.459 17.944 1.00 96.31 196 LYS A CA 1
ATOM 1445 C C . LYS A 1 196 ? -4.525 12.575 16.544 1.00 96.31 196 LYS A C 1
ATOM 1447 O O . LYS A 1 196 ? -3.503 11.951 16.269 1.00 96.31 196 LYS A O 1
ATOM 1452 N N . LEU A 1 197 ? -5.145 13.351 15.661 1.00 96.00 197 LEU A N 1
ATOM 1453 C CA . LEU A 1 197 ? -4.794 13.348 14.247 1.00 96.00 197 LEU A CA 1
ATOM 1454 C C . LEU A 1 197 ? -3.382 13.894 14.000 1.00 96.00 197 LEU A C 1
ATOM 1456 O O . LEU A 1 197 ? -2.593 13.252 13.310 1.00 96.00 197 LEU A O 1
ATOM 1460 N N . ASP A 1 198 ? -3.027 15.009 14.637 1.00 96.31 198 ASP A N 1
ATOM 1461 C 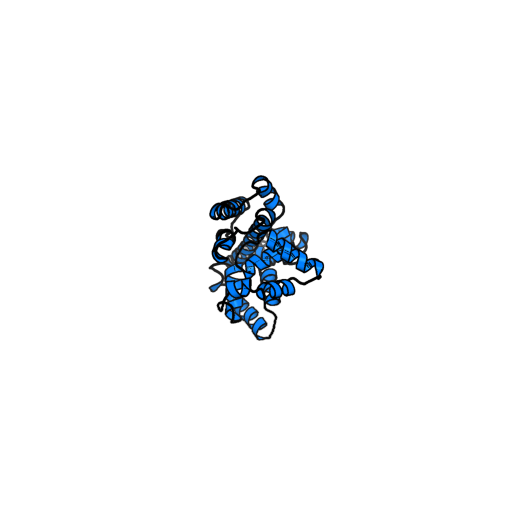CA . ASP A 1 198 ? -1.685 15.590 14.498 1.00 96.31 198 ASP A CA 1
ATOM 1462 C C . ASP A 1 198 ? -0.610 14.649 15.071 1.00 96.31 198 ASP A C 1
ATOM 1464 O O . ASP A 1 198 ? 0.390 14.373 14.413 1.00 96.31 198 ASP A O 1
ATOM 1468 N N . ALA A 1 199 ? -0.876 14.027 16.225 1.00 97.12 199 ALA A N 1
ATOM 1469 C CA . ALA A 1 199 ? 0.022 13.032 16.812 1.00 97.12 199 ALA A CA 1
ATOM 1470 C C . ALA A 1 199 ? 0.191 11.782 15.925 1.00 97.12 199 ALA A C 1
ATOM 1472 O O . ALA A 1 199 ? 1.291 11.234 15.826 1.00 97.12 199 ALA A O 1
ATOM 1473 N N . ALA A 1 200 ? -0.879 11.328 15.264 1.00 96.94 200 ALA A N 1
ATOM 1474 C CA . ALA A 1 200 ? -0.820 10.213 14.321 1.00 96.94 200 ALA A CA 1
ATOM 1475 C C . ALA A 1 200 ? 0.007 10.573 13.076 1.00 96.94 200 ALA A C 1
ATOM 1477 O O . ALA A 1 200 ? 0.782 9.746 12.596 1.00 96.94 200 ALA A O 1
ATOM 1478 N N . LEU A 1 201 ? -0.102 11.801 12.565 1.00 97.00 201 LEU A N 1
ATOM 1479 C CA . LEU A 1 201 ? 0.727 12.275 11.453 1.00 97.00 201 LEU A CA 1
ATOM 1480 C C . LEU A 1 201 ? 2.209 12.348 11.843 1.00 97.00 201 LEU A C 1
ATOM 1482 O O . LEU A 1 201 ? 3.052 11.827 11.112 1.00 97.00 201 LEU A O 1
ATOM 1486 N N . ASP A 1 202 ? 2.523 12.897 13.016 1.00 95.44 202 ASP A N 1
ATOM 1487 C CA . ASP A 1 202 ? 3.898 12.997 13.527 1.00 95.44 202 ASP A CA 1
ATOM 1488 C C . ASP A 1 202 ? 4.539 11.618 13.754 1.00 95.44 202 ASP A C 1
ATOM 1490 O O . ASP A 1 202 ? 5.735 11.405 13.512 1.00 95.44 202 ASP A O 1
ATOM 1494 N N . ALA A 1 203 ? 3.739 10.636 14.181 1.00 95.88 203 ALA A N 1
ATOM 1495 C CA . ALA A 1 203 ? 4.192 9.260 14.348 1.00 95.88 203 ALA A CA 1
ATOM 1496 C C . ALA A 1 203 ? 4.563 8.588 13.012 1.00 95.88 203 ALA A C 1
ATOM 1498 O O . ALA A 1 203 ? 5.414 7.693 13.005 1.00 95.88 203 ALA A O 1
ATOM 1499 N N . ASN A 1 204 ? 3.987 9.043 11.894 1.00 96.38 204 ASN A N 1
ATOM 1500 C CA . ASN A 1 204 ? 4.070 8.432 10.567 1.00 96.38 204 ASN A CA 1
ATOM 1501 C C . ASN A 1 204 ? 4.907 9.268 9.577 1.00 96.38 204 ASN A C 1
ATOM 1503 O O . ASN A 1 204 ? 4.472 9.584 8.471 1.00 96.38 204 ASN A O 1
ATOM 1507 N N . SER A 1 205 ? 6.141 9.612 9.958 1.00 95.38 205 SER A N 1
ATOM 1508 C CA . SER A 1 205 ? 7.055 10.366 9.089 1.00 95.38 205 SER A CA 1
ATOM 1509 C C . SER A 1 205 ? 7.459 9.591 7.824 1.00 95.38 205 SER A C 1
ATOM 1511 O O . SER A 1 205 ? 7.525 8.359 7.817 1.00 95.38 205 SER A O 1
ATOM 1513 N N . LYS A 1 206 ? 7.828 10.315 6.755 1.00 95.88 206 LYS A N 1
ATOM 1514 C CA . LYS A 1 206 ? 8.311 9.727 5.489 1.00 95.88 206 LYS A CA 1
ATOM 1515 C C . LYS A 1 206 ? 9.429 8.696 5.706 1.00 95.88 206 LYS A C 1
ATOM 1517 O O . LYS A 1 206 ? 9.387 7.617 5.123 1.00 95.88 206 LYS A O 1
ATOM 1522 N N . VAL A 1 207 ? 10.398 9.011 6.569 1.00 96.75 207 VAL A N 1
ATOM 1523 C CA . VAL A 1 207 ? 11.528 8.124 6.894 1.00 96.75 207 VAL A CA 1
ATOM 1524 C C . VAL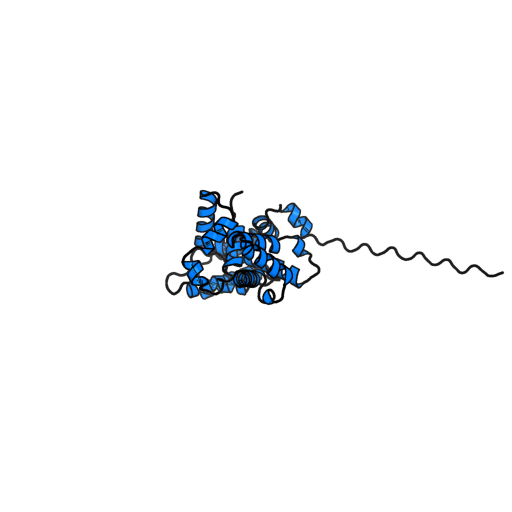 A 1 207 ? 11.042 6.825 7.539 1.00 96.75 207 VAL A C 1
ATOM 1526 O O . VAL A 1 207 ? 11.436 5.744 7.103 1.00 96.75 207 VAL A O 1
ATOM 1529 N N . LYS A 1 208 ? 10.124 6.910 8.510 1.00 96.75 208 LYS A N 1
ATOM 1530 C CA . LYS A 1 208 ? 9.543 5.736 9.177 1.00 96.75 208 LYS A CA 1
ATOM 1531 C C . LYS A 1 208 ? 8.736 4.862 8.224 1.00 96.75 208 LYS A C 1
ATOM 1533 O O . LYS A 1 208 ? 8.814 3.639 8.310 1.00 96.75 208 LYS A O 1
ATOM 1538 N N . ILE A 1 209 ? 7.989 5.468 7.297 1.00 97.88 209 ILE A N 1
ATOM 1539 C CA . ILE A 1 209 ? 7.247 4.713 6.281 1.00 97.88 209 ILE A CA 1
ATOM 1540 C C . ILE A 1 209 ? 8.202 3.938 5.375 1.00 97.88 209 ILE A C 1
ATOM 1542 O O . ILE A 1 209 ? 8.044 2.728 5.217 1.00 97.88 209 ILE A O 1
ATOM 1546 N N . ILE A 1 210 ? 9.218 4.609 4.824 1.00 97.88 210 ILE A N 1
ATOM 1547 C CA . ILE A 1 210 ? 10.212 3.959 3.961 1.00 97.88 210 ILE A CA 1
ATOM 1548 C C . ILE A 1 210 ? 10.924 2.836 4.725 1.00 97.88 210 ILE A C 1
ATOM 1550 O O . ILE A 1 210 ? 11.061 1.734 4.195 1.00 97.88 210 ILE A O 1
ATOM 1554 N N . SER A 1 211 ? 11.324 3.082 5.974 1.00 97.56 211 SER A N 1
ATOM 1555 C CA . SER A 1 211 ? 11.968 2.090 6.844 1.00 97.56 211 SER A CA 1
ATOM 1556 C C . SER A 1 211 ? 11.079 0.863 7.042 1.00 97.56 211 SER A C 1
ATOM 1558 O O . SER A 1 211 ? 11.486 -0.258 6.735 1.00 97.56 211 SER A O 1
ATOM 1560 N N . GLY A 1 212 ? 9.817 1.071 7.428 1.00 96.69 212 GLY A N 1
ATOM 1561 C CA . GLY A 1 212 ? 8.866 -0.011 7.676 1.00 96.69 212 GLY A CA 1
ATOM 1562 C C . GLY A 1 212 ? 8.577 -0.882 6.450 1.00 96.69 212 GLY A C 1
ATOM 1563 O O . GLY A 1 212 ? 8.421 -2.096 6.591 1.00 96.69 212 GLY A O 1
ATOM 1564 N N . VAL A 1 213 ? 8.525 -0.300 5.246 1.00 97.31 213 VAL A N 1
ATOM 1565 C CA . VAL A 1 213 ? 8.274 -1.060 4.007 1.00 97.31 213 VAL A CA 1
ATOM 1566 C C . VAL A 1 213 ? 9.544 -1.735 3.487 1.00 97.31 213 VAL A C 1
ATOM 1568 O O . VAL A 1 213 ? 9.521 -2.912 3.126 1.00 97.31 213 VAL A O 1
ATOM 1571 N N . THR A 1 214 ? 10.659 -1.006 3.429 1.00 96.44 214 THR A N 1
ATOM 1572 C CA . THR A 1 214 ? 11.880 -1.482 2.757 1.00 96.44 214 THR A CA 1
ATOM 1573 C C . THR A 1 214 ? 12.760 -2.352 3.652 1.00 96.44 214 THR A C 1
ATOM 1575 O O . THR A 1 214 ? 13.497 -3.205 3.144 1.00 96.44 214 THR A O 1
ATOM 1578 N N . GLY A 1 215 ? 12.673 -2.161 4.970 1.00 94.69 215 GLY A N 1
ATOM 1579 C CA . GLY A 1 215 ? 13.580 -2.735 5.961 1.00 94.69 215 GLY A CA 1
ATOM 1580 C C . GLY A 1 215 ? 14.940 -2.033 6.045 1.00 94.69 215 GLY A C 1
ATOM 1581 O O . GLY A 1 215 ? 15.807 -2.525 6.763 1.00 94.69 215 GLY A O 1
ATOM 1582 N N . LYS A 1 216 ? 15.149 -0.927 5.314 1.00 95.56 216 LYS A N 1
ATOM 1583 C CA . LYS A 1 216 ? 16.344 -0.078 5.452 1.00 95.56 216 LYS A CA 1
ATOM 1584 C C . LYS A 1 216 ? 16.279 0.707 6.760 1.00 95.56 216 LYS A C 1
ATOM 1586 O O . LYS A 1 216 ? 15.196 1.062 7.218 1.00 95.56 216 LYS A O 1
ATOM 1591 N N . THR A 1 217 ? 17.430 1.003 7.347 1.00 96.25 217 THR A N 1
ATOM 1592 C CA . THR A 1 217 ? 17.505 1.805 8.573 1.00 96.25 217 THR A CA 1
ATOM 1593 C C . THR A 1 217 ? 17.134 3.266 8.310 1.00 96.25 217 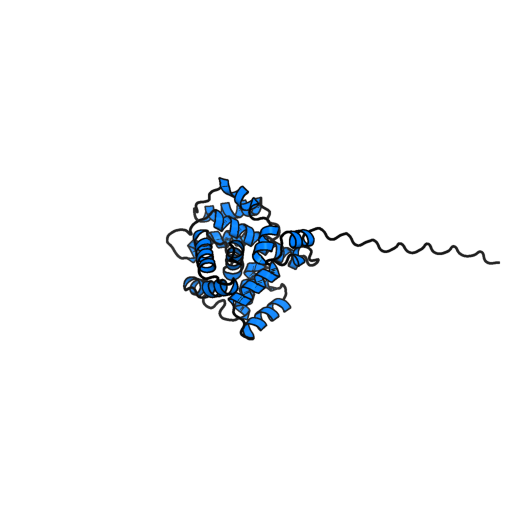THR A C 1
ATOM 1595 O O . THR A 1 217 ? 17.321 3.789 7.210 1.00 96.25 217 THR A O 1
ATOM 1598 N N . GLU A 1 218 ? 16.628 3.955 9.337 1.00 95.88 218 GLU A N 1
ATOM 1599 C CA . GLU A 1 218 ? 16.283 5.380 9.233 1.00 95.88 218 GLU A CA 1
ATOM 1600 C C . GLU A 1 218 ? 17.500 6.250 8.871 1.00 95.88 218 GLU A C 1
ATOM 1602 O O . GLU A 1 218 ? 17.352 7.230 8.141 1.00 95.88 218 GLU A O 1
ATOM 1607 N N . ASP A 1 219 ? 18.704 5.854 9.295 1.00 95.38 219 ASP A N 1
ATOM 1608 C CA . ASP A 1 219 ? 19.960 6.531 8.955 1.00 95.38 219 ASP A CA 1
ATOM 1609 C C . ASP A 1 219 ? 20.327 6.382 7.473 1.00 95.38 219 ASP A C 1
ATOM 1611 O O . ASP A 1 219 ? 20.730 7.359 6.836 1.00 95.38 219 ASP A O 1
ATOM 1615 N N . GLU A 1 220 ? 20.189 5.179 6.901 1.00 93.56 220 GLU A N 1
ATOM 1616 C CA . GLU A 1 220 ? 20.396 4.949 5.462 1.00 93.56 220 GLU A CA 1
ATOM 1617 C C . GLU A 1 220 ? 19.423 5.790 4.637 1.00 93.56 220 GLU A C 1
ATOM 1619 O O . GLU A 1 220 ? 19.816 6.459 3.683 1.00 93.56 220 GLU A O 1
ATOM 1624 N N . ILE A 1 221 ? 18.156 5.809 5.046 1.00 96.00 221 ILE A N 1
ATOM 1625 C CA . ILE A 1 221 ? 17.102 6.561 4.366 1.00 96.00 221 ILE A CA 1
ATOM 1626 C C . ILE A 1 221 ? 17.361 8.063 4.470 1.00 96.00 221 ILE A C 1
ATOM 1628 O O . ILE A 1 221 ? 17.283 8.768 3.470 1.00 96.00 221 ILE A O 1
ATOM 1632 N N . SER A 1 222 ? 17.702 8.568 5.655 1.00 93.94 222 SER A N 1
ATOM 1633 C CA . SER A 1 222 ? 17.944 10.000 5.861 1.00 93.94 222 SER A CA 1
ATOM 1634 C C . SER A 1 222 ? 19.107 10.517 5.011 1.00 93.94 222 SER A C 1
ATOM 1636 O O . SER A 1 222 ? 19.042 11.636 4.506 1.00 93.94 222 SER A O 1
ATOM 1638 N N . LYS A 1 223 ? 20.142 9.693 4.791 1.00 91.25 223 LYS A N 1
ATOM 1639 C CA . LYS A 1 223 ? 21.254 10.013 3.881 1.00 91.25 223 LYS A CA 1
ATOM 1640 C C . LYS A 1 223 ? 20.809 10.076 2.421 1.00 91.25 223 LYS A C 1
ATOM 1642 O O . LYS A 1 223 ? 21.198 11.003 1.722 1.00 91.25 223 LYS A O 1
ATOM 1647 N N . GLU A 1 224 ? 19.987 9.129 1.974 1.00 90.50 224 GLU A N 1
ATOM 1648 C CA . GLU A 1 224 ? 19.459 9.110 0.600 1.00 90.50 224 GLU A CA 1
ATOM 1649 C C . GLU A 1 224 ? 18.471 10.248 0.328 1.00 90.50 224 GLU A C 1
ATOM 1651 O O . GLU A 1 224 ? 18.415 10.757 -0.787 1.00 90.50 224 GLU A O 1
ATOM 1656 N N . LEU A 1 225 ? 17.706 10.671 1.339 1.00 89.44 225 LEU A N 1
ATOM 1657 C CA . LEU A 1 225 ? 16.765 11.791 1.242 1.00 89.44 225 LEU A CA 1
ATOM 1658 C C . LEU A 1 225 ? 17.452 13.158 1.307 1.00 89.44 225 LEU A C 1
ATOM 1660 O O . LEU A 1 225 ? 16.840 14.156 0.919 1.00 89.44 225 LEU A O 1
ATOM 1664 N N . ALA A 1 226 ? 18.692 13.226 1.797 1.00 85.75 226 ALA A N 1
ATOM 1665 C CA . ALA A 1 226 ? 19.441 14.470 1.824 1.00 85.75 226 ALA A CA 1
ATOM 1666 C C . ALA A 1 226 ? 19.616 15.012 0.391 1.00 85.75 226 ALA A C 1
ATOM 1668 O O . ALA A 1 226 ? 19.785 14.232 -0.554 1.00 85.75 226 ALA A O 1
ATOM 1669 N N . PRO A 1 227 ? 19.584 16.342 0.192 1.00 75.75 227 PRO A N 1
ATOM 1670 C CA . PRO A 1 227 ? 19.896 16.926 -1.103 1.00 75.75 227 PRO A CA 1
ATOM 1671 C C . PRO A 1 227 ? 21.277 16.449 -1.557 1.00 75.75 227 PRO A C 1
ATOM 1673 O O . PRO A 1 227 ? 22.250 16.566 -0.807 1.00 75.75 227 PRO A O 1
ATOM 1676 N N . LYS A 1 228 ? 21.381 15.918 -2.780 1.00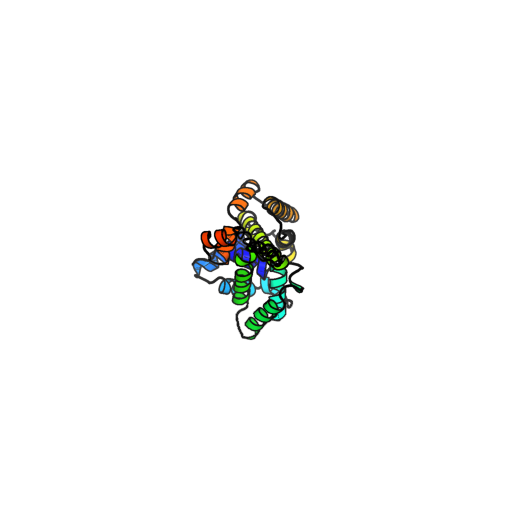 69.38 228 LYS A N 1
ATOM 1677 C CA . LYS A 1 228 ? 22.696 15.594 -3.342 1.00 69.38 228 LYS A CA 1
ATOM 1678 C C . LYS A 1 228 ? 23.524 16.884 -3.442 1.00 69.38 228 LYS A C 1
ATOM 1680 O O . LYS A 1 228 ? 22.963 17.916 -3.822 1.00 69.38 228 LYS A O 1
ATOM 1685 N N . PRO A 1 229 ? 24.831 16.848 -3.117 1.00 64.19 229 PRO A N 1
ATOM 1686 C CA . PRO A 1 229 ? 25.711 17.989 -3.333 1.00 64.19 229 PRO A CA 1
ATOM 1687 C C . PRO A 1 229 ? 25.579 18.483 -4.775 1.00 64.19 229 PRO A C 1
ATOM 1689 O O . PRO A 1 229 ? 25.473 17.670 -5.697 1.00 64.19 229 PRO A O 1
ATOM 1692 N N . ALA A 1 230 ? 25.578 19.803 -4.968 1.00 59.47 230 ALA A N 1
ATOM 1693 C CA . ALA A 1 230 ? 25.633 20.371 -6.308 1.00 59.47 230 ALA A CA 1
ATOM 1694 C C . ALA A 1 230 ? 26.854 19.795 -7.054 1.00 59.47 230 ALA A C 1
ATOM 1696 O O . ALA A 1 230 ? 27.890 19.578 -6.415 1.00 59.47 230 ALA A O 1
ATOM 1697 N N . PRO A 1 231 ? 26.762 19.551 -8.375 1.00 59.06 231 PRO A N 1
ATOM 1698 C CA . PRO A 1 231 ? 27.933 19.194 -9.162 1.00 59.06 231 PRO A CA 1
ATOM 1699 C C . PRO A 1 231 ? 29.034 20.224 -8.901 1.00 59.06 231 PRO A C 1
ATOM 1701 O O . PRO A 1 231 ? 28.782 21.429 -8.982 1.00 59.06 231 PRO A O 1
ATOM 1704 N N . THR A 1 232 ? 30.237 19.768 -8.553 1.00 60.75 232 THR A N 1
ATOM 1705 C CA . THR A 1 232 ? 31.418 20.637 -8.549 1.00 60.75 232 THR A CA 1
ATOM 1706 C C . THR A 1 232 ? 31.506 21.315 -9.917 1.00 60.75 232 THR A C 1
ATOM 1708 O O . THR A 1 232 ? 31.455 20.596 -10.916 1.00 60.75 232 THR A O 1
ATOM 1711 N N . PRO A 1 233 ? 31.603 22.657 -9.992 1.00 66.50 233 PRO A N 1
ATOM 1712 C CA . PRO A 1 233 ? 31.820 23.339 -11.260 1.00 66.50 233 PRO A CA 1
ATOM 1713 C C . PRO A 1 233 ? 33.047 22.743 -11.949 1.00 66.50 233 PRO A C 1
ATOM 1715 O O . PRO A 1 233 ? 34.058 22.511 -11.280 1.00 66.50 233 PRO A O 1
ATOM 1718 N N . ASP A 1 234 ? 32.960 22.503 -13.259 1.00 69.31 234 ASP A N 1
ATOM 1719 C CA . ASP A 1 234 ? 34.124 22.082 -14.036 1.00 69.31 234 ASP A CA 1
ATOM 1720 C C . ASP A 1 234 ? 35.288 23.058 -13.785 1.00 69.31 234 ASP A C 1
ATOM 1722 O O . ASP A 1 234 ? 35.056 24.273 -13.677 1.00 69.31 234 ASP A O 1
ATOM 1726 N N . PRO A 1 235 ? 36.539 22.568 -13.674 1.00 70.12 235 PRO A N 1
ATOM 1727 C CA . PRO A 1 235 ? 37.703 23.435 -13.583 1.00 70.12 235 PRO A CA 1
ATOM 1728 C C . PRO A 1 235 ? 37.650 24.472 -14.705 1.00 70.12 235 PRO A C 1
ATOM 1730 O O . PRO A 1 235 ? 37.519 24.126 -15.881 1.00 70.12 235 PRO A O 1
ATOM 1733 N N . LYS A 1 236 ? 37.720 25.756 -14.338 1.00 69.62 236 LYS A N 1
ATOM 1734 C CA . LYS A 1 236 ? 37.785 26.851 -15.307 1.00 69.62 236 LYS A CA 1
ATOM 1735 C C . LYS A 1 236 ? 38.943 26.559 -16.277 1.00 69.62 236 LYS A C 1
ATOM 1737 O O . LYS A 1 236 ? 40.027 26.250 -15.784 1.00 69.62 236 LYS A O 1
ATOM 1742 N N . PRO A 1 237 ? 38.744 26.654 -17.607 1.00 67.75 237 PRO A N 1
ATOM 1743 C CA . PRO A 1 237 ? 39.834 26.493 -18.561 1.00 67.75 237 PRO A CA 1
ATOM 1744 C C . PRO A 1 237 ? 40.996 27.410 -18.182 1.00 67.75 237 PRO A C 1
ATOM 1746 O O . PRO A 1 237 ? 40.764 28.581 -17.856 1.00 67.75 237 PRO A O 1
ATOM 1749 N N . ASP A 1 238 ? 42.218 26.874 -18.209 1.00 70.94 238 ASP A N 1
ATOM 1750 C CA . ASP A 1 238 ? 43.421 27.663 -17.962 1.00 70.94 238 ASP A CA 1
ATOM 1751 C C . ASP A 1 238 ? 43.431 28.895 -18.882 1.00 70.94 238 ASP A C 1
ATOM 1753 O O . ASP A 1 238 ? 43.046 28.794 -20.055 1.00 70.94 238 ASP A O 1
ATOM 1757 N N . PRO A 1 239 ? 43.844 30.073 -18.379 1.00 69.00 239 PRO A N 1
ATOM 1758 C CA . PRO A 1 239 ? 43.991 31.249 -19.219 1.00 69.00 239 PRO A CA 1
ATOM 1759 C C . PRO A 1 239 ? 44.940 30.923 -20.378 1.00 69.00 239 PRO A C 1
ATOM 1761 O O . PRO A 1 239 ? 46.059 30.451 -20.174 1.00 69.00 239 PRO A O 1
ATOM 1764 N N . THR A 1 240 ? 44.475 31.160 -21.606 1.00 64.62 240 THR A N 1
ATOM 1765 C CA . THR A 1 240 ? 45.289 31.008 -22.815 1.00 64.62 240 THR A CA 1
ATOM 1766 C C . THR A 1 240 ? 46.564 31.844 -22.683 1.00 64.62 240 THR A C 1
ATOM 1768 O O . THR A 1 240 ? 46.448 33.030 -22.368 1.00 64.62 240 THR A O 1
ATOM 1771 N N . PRO A 1 241 ? 47.760 31.272 -22.925 1.00 69.44 241 PRO A N 1
ATOM 1772 C CA . PRO A 1 241 ? 49.008 32.025 -22.898 1.00 69.44 241 PRO A CA 1
ATOM 1773 C C . PRO A 1 241 ? 48.963 33.194 -23.885 1.00 69.44 241 PRO A C 1
ATOM 1775 O O . PRO A 1 241 ? 48.538 33.014 -25.030 1.00 69.44 241 PRO A O 1
ATOM 1778 N N . ASP A 1 242 ? 49.418 34.370 -23.450 1.00 71.00 242 ASP A N 1
ATOM 1779 C CA . ASP A 1 242 ? 49.495 35.553 -24.305 1.00 71.00 242 ASP A CA 1
ATOM 1780 C C . ASP A 1 242 ? 50.339 35.275 -25.566 1.00 71.00 242 ASP A C 1
ATOM 1782 O O . ASP A 1 242 ? 51.375 34.597 -25.483 1.00 71.00 242 ASP A O 1
ATOM 1786 N N . PRO A 1 243 ? 49.945 35.804 -26.742 1.00 65.69 243 PRO A N 1
ATOM 1787 C CA . PRO A 1 243 ? 50.728 35.668 -27.961 1.00 65.69 243 PRO A CA 1
ATOM 1788 C C . PRO A 1 243 ? 52.137 36.229 -27.757 1.00 65.69 243 PRO A C 1
ATOM 1790 O O . PRO A 1 243 ? 52.324 37.399 -27.418 1.00 65.69 243 PRO A O 1
ATOM 1793 N N . LYS A 1 244 ? 53.145 35.384 -27.980 1.00 66.06 244 LYS A N 1
ATOM 1794 C CA . LYS A 1 244 ? 54.551 35.781 -27.907 1.00 66.06 244 LYS A CA 1
ATOM 1795 C C . LYS A 1 244 ? 54.830 36.870 -28.960 1.00 66.06 244 LYS A C 1
ATOM 1797 O O . LYS A 1 244 ? 54.436 36.676 -30.111 1.00 66.06 244 LYS A O 1
ATOM 1802 N N . PRO A 1 245 ? 55.524 37.973 -28.616 1.00 55.28 245 PRO A N 1
ATOM 1803 C CA . PRO A 1 245 ? 55.912 38.984 -29.594 1.00 55.28 245 PRO A CA 1
ATOM 1804 C C . PRO A 1 245 ? 56.751 38.349 -30.704 1.00 55.28 245 PRO A C 1
ATOM 1806 O O . PRO A 1 245 ? 57.729 37.649 -30.426 1.00 55.28 245 PRO A O 1
ATOM 1809 N N . GLN A 1 246 ? 56.336 38.560 -31.951 1.00 59.19 246 GLN A N 1
ATOM 1810 C CA . GLN A 1 246 ? 57.055 38.079 -33.125 1.00 59.19 246 GLN A CA 1
ATOM 1811 C C . GLN A 1 246 ? 58.272 38.996 -33.388 1.00 59.19 246 GLN A C 1
ATOM 1813 O O . GLN A 1 246 ? 58.119 40.211 -33.246 1.00 59.19 246 GLN A O 1
ATOM 1818 N N . PRO A 1 247 ? 59.463 38.437 -33.692 1.00 62.62 247 PRO A N 1
ATOM 1819 C CA . PRO A 1 247 ? 60.697 39.198 -33.914 1.00 62.62 247 PRO A CA 1
ATOM 1820 C C . PRO A 1 247 ? 60.682 40.041 -35.193 1.00 62.62 247 PRO A C 1
ATOM 1822 O O . PRO A 1 247 ? 59.980 39.653 -36.156 1.00 62.62 247 PRO A O 1
#

Foldseek 3Di:
DQADLLLVQLLCQQQVLFFDAQQRSVVLSCVCRVVVHDQLRSSLVVCPDPVNCVSCPCQPVQLLSSLLSSQCRQQNPCSVVPDPPVSVVLSVCVVVPHRSSVSSLVVSLVLLALLQCQDPPPSSNFSSLLSLLSSLLNQLNNVWFHDFDPDDDPCVSRVLRSQLSVQGGSPDDLVSSLVSNVVSCVVRVTGGPNVCSVVSSVVRDSLVSSCSSNVDDSVVSVVSNPDDPDPDPDPDPDPDDDDDDDD

Secondary structure (DSSP, 8-state):
----HHHHHHHHHHHHSSPPPHHHHHHHHHHHHHTT--HHHHHHHHHHSHHHHHHHGGGG-SHHHHHHHHHHHHHGGGGGTS-HHHHHHHHHHHHTT--HHHHHHHHHHHHT-GGGGG-SSHHHHHHHHHHHHHHHHHHHHHHH---PPSSS-HHHHTHHHHHHHHH--TT--HHHHHHHHHHHHHHTT----GGGHHHHHHHT-HHHHHHHHH---HHHHHHHHSPPPPPPPPPPPPPPPPPPPP-

Radius of gyration: 22.01 Å; chains: 1; bounding box: 86×58×53 Å

Organism: NCBI:txid553219